Protein AF-A0A8E2JPH4-F1 (afdb_monomer_lite)

Sequence (229 aa):
PGDITFLSETASCERIIKLLGYQPQWPNQFRDGVILEYCGEGDLFKYFERRWTNHIMVTEDTMWRVFTQLMEALAYLHQGHGSGRNKDEWKPIVHRDIKPENIMLVSSDNTPGSVLNLKLADFGVSAFYDPNNCSFVNKGTPTYQPPEQVNGKATPAGDVWAVGAIIHFMGHGVRPHVNTVDFAREWRKANPGVTPLGSDRKSYWEQRATRLAIPLNQDKKEWQPTYSD

InterPro domains:
  IPR000719 Protein kinase domain [PF00069] (12-178)
  IPR000719 Protein kinase domain [PS50011] (1-229)
  IPR000719 Protein kinase domain [SM00220] (4-213)
  IPR008271 Serine/threonine-protein kinase, active site [PS00108] (93-105)
  IPR011009 Protein kinase-like domain superfamily [SSF56112] (7-185)
  IPR045269 Serine/threonine-protein kinase Atg1-like [PTHR24348] (4-177)

Secondary structure (DSSP, 8-state):
-HHHHHHHHTTT-TTBPPEEEEETT-SSTT--EEEE---TT-BHHHHHHHHHHTTPPPPHHHHHHHHHHHHHHHHHHHH-TTSSS-TTT---EE-----GGGEEEEE-TTSTT---EEEE---TT-EE--TT--B----S-GGG--HHHHTTB--HHHHHHHHHHHHHHHHHSS-----HHHHHHHHHHH-TT---S-SS---TTTT--------TTS-TTS--PPP--

Foldseek 3Di:
DVQVVVLVLCQQQQQAWHFPDKAAQPPHPVDIDTDIDDQPVAWQVVVLVVCVVVVHADDVVNLVVLLVSLVSVLCCQAQVVPVPDDSVPDQHKFQQADDRNQKGWNDPPVPPPDDTGIHGHDSPPMDGDDPVDQAADQDYDPLLFDPVSVVRGTDSVRSVSSSVQRSVCNVPVDGPPDPVVVVVVVVCVVVVPDDDPDDDDDDDQPPHDPDDDDDPPDDPPPDDDDDDD

Organism: NCBI:txid574774

pLDDT: mean 78.62, std 19.57, range [32.34, 98.38]

Structure (mmCIF, N/CA/C/O backbone):
data_AF-A0A8E2JPH4-F1
#
_entry.id   AF-A0A8E2JPH4-F1
#
loop_
_atom_site.group_PDB
_atom_site.id
_atom_site.type_symbol
_atom_site.label_atom_id
_atom_site.label_alt_id
_atom_site.label_comp_id
_atom_site.label_asym_id
_atom_site.label_entity_id
_atom_site.label_seq_id
_atom_site.pdbx_PDB_ins_code
_atom_site.Cartn_x
_atom_site.Cartn_y
_atom_site.Cartn_z
_atom_site.occupancy
_atom_site.B_iso_or_equiv
_atom_site.auth_seq_id
_atom_site.auth_comp_id
_atom_site.auth_asym_id
_atom_site.auth_atom_id
_atom_site.pdbx_PDB_model_num
ATOM 1 N N . PRO A 1 1 ? -9.382 13.017 10.897 1.00 72.25 1 PRO A N 1
ATOM 2 C CA . PRO A 1 1 ? -9.537 12.371 9.570 1.00 72.25 1 PRO A CA 1
ATOM 3 C C . PRO A 1 1 ? -9.223 10.868 9.682 1.00 72.25 1 PRO A C 1
ATOM 5 O O . PRO A 1 1 ? -8.466 10.507 10.579 1.00 72.25 1 PRO A O 1
ATOM 8 N N . GLY A 1 2 ? -9.864 9.994 8.894 1.00 75.00 2 GLY A N 1
ATOM 9 C CA . GLY A 1 2 ? -9.744 8.533 9.076 1.00 75.00 2 GLY A CA 1
ATOM 10 C C . GLY A 1 2 ? -8.337 7.986 8.799 1.00 75.00 2 GLY A C 1
ATOM 11 O O . GLY A 1 2 ? -7.848 7.133 9.531 1.00 75.00 2 GLY A O 1
ATOM 12 N N . ASP A 1 3 ? -7.658 8.552 7.808 1.00 79.12 3 ASP A N 1
ATOM 13 C CA . ASP A 1 3 ? -6.249 8.324 7.474 1.00 79.12 3 ASP A CA 1
ATOM 14 C C . ASP A 1 3 ? -5.293 8.580 8.651 1.00 79.12 3 ASP A C 1
ATOM 16 O O . ASP A 1 3 ? -4.404 7.769 8.893 1.00 79.12 3 ASP A O 1
ATOM 20 N N . ILE A 1 4 ? -5.506 9.640 9.440 1.00 87.75 4 ILE A N 1
ATOM 21 C CA . ILE A 1 4 ? -4.687 9.948 10.629 1.00 87.75 4 ILE A CA 1
ATOM 22 C C . ILE A 1 4 ? -4.771 8.841 11.678 1.00 87.75 4 ILE A C 1
ATOM 24 O O . ILE A 1 4 ? -3.758 8.495 12.287 1.00 87.75 4 ILE A O 1
ATOM 28 N N . THR A 1 5 ? -5.961 8.273 11.887 1.00 91.31 5 THR A N 1
ATOM 29 C CA . THR A 1 5 ? -6.151 7.147 12.808 1.00 91.31 5 THR A CA 1
ATOM 30 C C . THR A 1 5 ? -5.340 5.944 12.347 1.00 91.31 5 THR A C 1
ATOM 32 O O . THR A 1 5 ? -4.578 5.396 13.137 1.00 91.31 5 THR A O 1
ATOM 35 N N . PHE A 1 6 ? -5.436 5.569 11.069 1.00 93.69 6 PHE A N 1
ATOM 36 C CA . PHE A 1 6 ? -4.681 4.429 10.548 1.00 93.69 6 PHE A CA 1
ATOM 37 C C . PHE A 1 6 ? -3.172 4.660 10.606 1.00 93.69 6 PHE A C 1
ATOM 39 O O . PHE A 1 6 ? -2.461 3.807 11.123 1.00 93.69 6 PHE A O 1
ATOM 46 N N . LEU A 1 7 ? -2.694 5.828 10.171 1.00 90.19 7 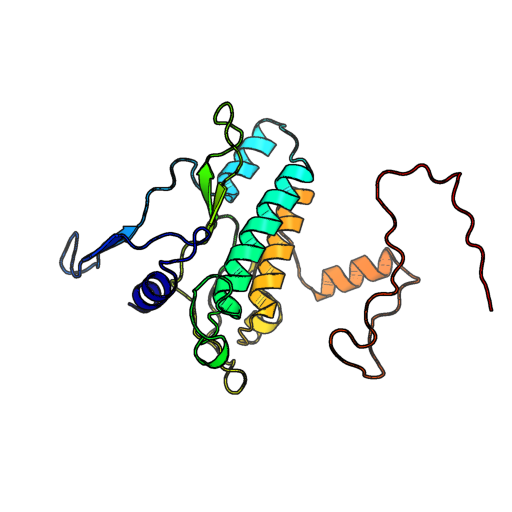LEU A N 1
ATOM 47 C CA . LEU A 1 7 ? -1.267 6.158 10.195 1.00 90.19 7 LEU A CA 1
ATOM 48 C C . LEU A 1 7 ? -0.682 6.164 11.615 1.00 90.19 7 LEU A C 1
ATOM 50 O O . LEU A 1 7 ? 0.482 5.815 11.810 1.00 90.19 7 LEU A O 1
ATOM 54 N N . SER A 1 8 ? -1.493 6.542 12.607 1.00 91.44 8 SER A N 1
ATOM 55 C CA . SER A 1 8 ? -1.115 6.510 14.022 1.00 91.44 8 SER A CA 1
ATOM 56 C C . SER A 1 8 ? -1.046 5.074 14.557 1.00 91.44 8 SER A C 1
ATOM 58 O O . SER A 1 8 ? -0.096 4.728 15.255 1.00 91.44 8 SER A O 1
ATOM 60 N N . GLU A 1 9 ? -2.005 4.211 14.194 1.00 91.25 9 GLU A N 1
ATOM 61 C CA . GLU A 1 9 ? -1.997 2.783 14.559 1.00 91.25 9 GLU A CA 1
ATOM 62 C C . GLU A 1 9 ? -0.830 2.013 13.932 1.00 91.25 9 GLU A C 1
ATOM 64 O O . GLU A 1 9 ? -0.357 1.030 14.500 1.00 91.25 9 GLU A O 1
ATOM 69 N N . THR A 1 10 ? -0.337 2.468 12.779 1.00 93.25 10 THR A N 1
ATOM 70 C CA . THR A 1 10 ? 0.719 1.793 12.017 1.00 93.25 10 THR A CA 1
ATOM 71 C C . THR A 1 10 ? 2.118 2.366 12.228 1.00 93.25 10 THR A C 1
ATOM 73 O O . THR A 1 10 ? 3.053 1.965 11.535 1.00 93.25 10 THR A O 1
ATOM 76 N N . ALA A 1 11 ? 2.297 3.289 13.178 1.00 89.44 11 ALA A N 1
ATOM 77 C CA . ALA A 1 11 ? 3.534 4.056 13.345 1.00 89.44 11 ALA A CA 1
ATOM 78 C C . ALA A 1 11 ? 4.789 3.206 13.642 1.00 89.44 11 ALA A C 1
ATOM 80 O O . ALA A 1 11 ? 5.909 3.656 13.388 1.00 89.44 11 ALA A O 1
ATOM 81 N N . SER A 1 12 ? 4.627 1.984 14.171 1.00 92.25 12 SER A N 1
ATOM 82 C CA . SER A 1 12 ? 5.750 1.076 14.455 1.00 92.25 12 SER A CA 1
ATOM 83 C C . SER A 1 12 ? 6.198 0.234 13.256 1.00 92.25 12 SER A C 1
ATOM 85 O O . SER A 1 12 ? 7.244 -0.408 13.330 1.00 92.25 12 SER A O 1
ATOM 87 N N . CYS A 1 13 ? 5.455 0.233 12.146 1.00 95.12 13 CYS A N 1
ATOM 88 C CA . CYS A 1 13 ? 5.825 -0.528 10.957 1.00 95.12 13 CYS A CA 1
ATOM 89 C C . CYS A 1 13 ? 6.881 0.217 10.130 1.00 95.12 13 CYS A C 1
ATOM 91 O O . CYS A 1 13 ? 6.658 1.339 9.679 1.00 95.12 13 CYS A O 1
ATOM 93 N N . GLU A 1 14 ? 8.021 -0.421 9.851 1.00 95.12 14 GLU A N 1
ATOM 94 C CA . GLU A 1 14 ? 9.054 0.174 8.993 1.00 95.12 14 GLU A CA 1
ATOM 95 C C . GLU A 1 14 ? 8.579 0.347 7.541 1.00 95.12 14 GLU A C 1
ATOM 97 O O . GLU A 1 14 ? 8.986 1.294 6.870 1.00 95.12 14 GLU A O 1
ATOM 102 N N . ARG A 1 15 ? 7.681 -0.528 7.073 1.00 97.25 15 ARG A N 1
ATOM 103 C CA . ARG A 1 15 ? 7.169 -0.557 5.693 1.00 97.25 15 ARG A CA 1
ATOM 104 C C . ARG A 1 15 ? 5.953 0.328 5.455 1.00 97.25 15 ARG A C 1
ATOM 106 O O . ARG A 1 15 ? 5.369 0.270 4.377 1.00 97.25 15 ARG A O 1
ATOM 113 N N . ILE A 1 16 ? 5.568 1.148 6.427 1.00 97.25 16 ILE A N 1
ATOM 114 C CA . ILE A 1 16 ? 4.476 2.114 6.296 1.00 97.25 16 ILE A CA 1
ATOM 115 C C . ILE A 1 16 ? 5.039 3.518 6.514 1.00 97.25 16 ILE A C 1
ATOM 117 O O . ILE A 1 16 ? 5.965 3.710 7.306 1.00 97.25 16 ILE A O 1
ATOM 121 N N . ILE A 1 17 ? 4.508 4.491 5.774 1.00 94.62 17 ILE A N 1
ATOM 122 C CA . ILE A 1 17 ? 4.884 5.892 5.932 1.00 94.62 17 ILE A CA 1
ATOM 123 C C . ILE A 1 17 ? 4.497 6.397 7.328 1.00 94.62 17 ILE A C 1
ATOM 125 O O . ILE A 1 17 ? 3.366 6.241 7.787 1.00 94.62 17 ILE A O 1
ATOM 129 N N . LYS A 1 18 ? 5.449 7.011 8.021 1.00 93.69 18 LYS A N 1
ATOM 130 C CA . LYS A 1 18 ? 5.263 7.541 9.368 1.00 93.69 18 LYS A CA 1
ATOM 131 C C . LYS A 1 18 ? 4.557 8.886 9.326 1.00 93.69 18 LYS A C 1
ATOM 133 O O . LYS A 1 18 ? 4.982 9.805 8.625 1.00 93.69 18 LYS A O 1
ATOM 138 N N . LEU A 1 19 ? 3.529 9.016 10.155 1.00 92.50 19 LEU A N 1
ATOM 139 C CA . LEU A 1 19 ? 2.951 10.301 10.518 1.00 92.50 19 LEU A CA 1
ATOM 140 C C . LEU A 1 19 ? 3.873 11.004 11.518 1.00 92.50 19 LEU A C 1
ATOM 142 O O . LEU A 1 19 ? 4.130 10.489 12.603 1.00 92.50 19 LEU A O 1
ATOM 146 N N . LEU A 1 20 ? 4.360 12.184 11.148 1.00 90.75 20 LEU A N 1
ATOM 147 C CA . LEU A 1 20 ? 5.166 13.047 12.013 1.00 90.75 20 LEU A CA 1
ATOM 148 C C . LEU A 1 20 ? 4.307 14.069 12.758 1.00 90.75 20 LEU A C 1
ATOM 150 O O . LEU A 1 20 ? 4.671 14.509 13.845 1.00 90.75 20 LEU A O 1
ATOM 154 N N . GLY A 1 21 ? 3.174 14.461 12.179 1.00 87.81 21 GLY A N 1
ATOM 155 C CA . GLY A 1 21 ? 2.276 15.417 12.805 1.00 87.81 21 GLY A CA 1
ATOM 156 C C . GLY A 1 21 ? 0.997 15.644 12.016 1.00 87.81 21 GLY A C 1
ATOM 157 O O . GLY A 1 21 ? 0.910 15.367 10.822 1.00 87.81 21 GLY A O 1
ATOM 158 N N . TYR A 1 22 ? 0.002 16.177 12.709 1.00 89.62 22 TYR A N 1
ATOM 159 C CA . TYR A 1 22 ? -1.276 16.578 12.146 1.00 89.62 22 TYR A CA 1
ATOM 160 C C . TYR A 1 22 ? -1.633 17.953 12.699 1.00 89.62 22 TYR A C 1
ATOM 162 O O . TYR A 1 22 ? -1.621 18.150 13.913 1.00 89.62 22 TYR A O 1
ATOM 170 N N . GLN A 1 23 ? -1.945 18.889 11.809 1.00 89.44 23 GLN A N 1
ATOM 171 C CA . GLN A 1 23 ? -2.297 20.255 12.159 1.00 89.44 23 GLN A CA 1
ATOM 172 C C . GLN A 1 23 ? -3.625 20.625 11.492 1.00 89.44 23 GLN A C 1
ATOM 174 O O . GLN A 1 23 ? -3.650 20.853 10.282 1.00 89.44 23 GLN A O 1
ATOM 179 N N . PRO A 1 24 ? -4.730 20.728 12.248 1.00 88.62 24 PRO A N 1
ATOM 180 C CA . PRO A 1 24 ? -5.984 21.234 11.710 1.00 88.62 24 PRO A CA 1
ATOM 181 C C . PRO A 1 24 ? -5.818 22.644 11.140 1.00 88.62 24 PRO A C 1
ATOM 183 O O . PRO A 1 24 ? -5.058 23.444 11.692 1.00 88.62 24 PRO A O 1
ATOM 186 N N . GLN A 1 25 ? -6.573 22.970 10.090 1.00 89.88 25 GLN A N 1
ATOM 187 C CA . GLN A 1 25 ? -6.651 24.339 9.554 1.00 89.88 25 GLN A CA 1
ATOM 188 C C . GLN A 1 25 ? -5.289 24.930 9.118 1.00 89.88 25 GLN A C 1
ATOM 190 O O . GLN A 1 25 ? -5.045 26.135 9.237 1.00 89.88 25 GLN A O 1
ATOM 195 N N . TRP A 1 26 ? -4.392 24.092 8.590 1.00 88.50 26 TRP A N 1
ATOM 196 C CA . TRP A 1 26 ? -3.095 24.483 8.039 1.00 88.50 26 TRP A CA 1
ATOM 197 C C . TRP A 1 26 ? -2.902 23.939 6.610 1.00 88.50 26 TRP A C 1
ATOM 199 O O . TRP A 1 26 ? -3.206 22.777 6.349 1.00 88.50 26 TRP A O 1
ATOM 209 N N . PRO A 1 27 ? -2.387 24.740 5.655 1.00 79.88 27 PRO A N 1
ATOM 210 C CA . PRO A 1 27 ? -1.868 26.102 5.81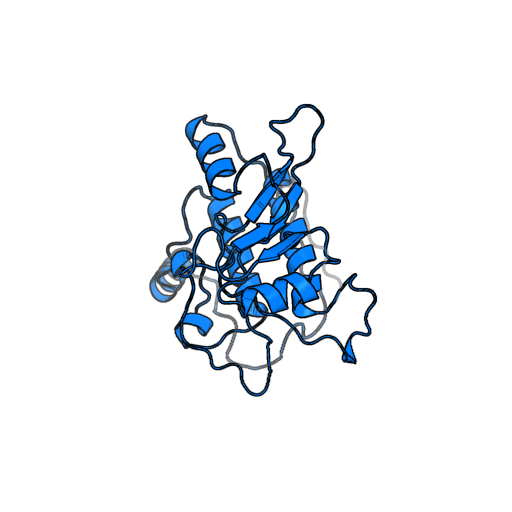9 1.00 79.88 27 PRO A CA 1
ATOM 211 C C . PRO A 1 27 ? -2.954 27.193 5.866 1.00 79.88 27 PRO A C 1
ATOM 213 O O . PRO A 1 27 ? -2.623 28.375 5.884 1.00 79.88 27 PRO A O 1
ATOM 216 N N . ASN A 1 28 ? -4.244 26.835 5.852 1.00 87.62 28 ASN A N 1
ATOM 217 C CA . ASN A 1 28 ? -5.357 27.779 5.977 1.00 87.62 28 ASN A CA 1
ATOM 218 C C . ASN A 1 28 ? -6.602 27.123 6.597 1.00 87.62 28 ASN A C 1
ATOM 220 O O . ASN A 1 28 ? -6.707 25.902 6.643 1.00 87.62 28 ASN A O 1
ATOM 224 N N . GLN A 1 29 ? -7.586 27.944 6.973 1.00 88.94 29 GLN A N 1
ATOM 225 C CA . GLN A 1 29 ? -8.820 27.537 7.665 1.00 88.94 29 GLN A CA 1
ATOM 226 C C . GLN A 1 29 ? -9.691 26.478 6.960 1.00 88.94 29 GLN A C 1
ATOM 228 O O . GLN A 1 29 ? -10.617 25.957 7.573 1.00 88.94 29 GLN A O 1
ATOM 233 N N . PHE A 1 30 ? -9.431 26.166 5.687 1.00 86.75 30 PHE A N 1
ATOM 234 C CA . PHE A 1 30 ? -10.223 25.216 4.899 1.00 86.75 30 PHE A CA 1
ATOM 235 C C . PHE A 1 30 ? -9.533 23.866 4.683 1.00 86.75 30 PHE A C 1
ATOM 237 O O . PHE A 1 30 ? -10.107 22.993 4.032 1.00 86.75 30 PHE A O 1
ATOM 244 N N . ARG A 1 31 ? -8.290 23.698 5.146 1.00 79.50 31 ARG A N 1
ATOM 245 C CA . ARG A 1 31 ? -7.501 22.482 4.917 1.00 79.50 31 ARG A CA 1
ATOM 246 C C . ARG A 1 31 ? -6.801 22.054 6.188 1.00 79.50 31 ARG A C 1
ATOM 248 O O . ARG A 1 31 ? -6.294 22.897 6.911 1.00 79.50 31 ARG A O 1
ATOM 255 N N . ASP A 1 32 ? -6.712 20.753 6.399 1.00 85.50 32 ASP A N 1
ATOM 256 C CA . ASP A 1 32 ? -5.867 20.195 7.445 1.00 85.50 32 ASP A CA 1
ATOM 257 C C . ASP A 1 32 ? -4.500 19.815 6.864 1.00 85.50 32 ASP A C 1
ATOM 259 O O . ASP A 1 32 ? -4.392 19.347 5.727 1.00 85.50 32 ASP A O 1
ATOM 263 N N . GLY A 1 33 ? -3.452 20.025 7.653 1.00 84.31 33 GLY A N 1
ATOM 264 C CA . GLY A 1 33 ? -2.080 19.671 7.337 1.00 84.31 33 GLY A CA 1
ATOM 265 C C . GLY A 1 33 ? -1.737 18.298 7.896 1.00 84.31 33 GLY A C 1
ATOM 266 O O . GLY A 1 33 ? -1.851 18.066 9.099 1.00 84.31 33 GLY A O 1
ATOM 267 N N . VAL A 1 34 ? -1.269 17.402 7.033 1.00 86.12 34 VAL A N 1
ATOM 268 C CA . VAL A 1 34 ? -0.716 16.100 7.423 1.00 86.12 34 VAL A CA 1
ATOM 269 C C . VAL A 1 34 ? 0.774 16.112 7.116 1.00 86.12 34 VAL A C 1
ATOM 271 O O . VAL A 1 34 ? 1.176 16.369 5.983 1.00 86.12 34 VAL A O 1
ATOM 274 N N . ILE A 1 35 ? 1.597 15.872 8.133 1.00 89.06 35 ILE A N 1
ATOM 275 C CA . ILE A 1 35 ? 3.055 15.918 8.047 1.00 89.06 35 ILE A CA 1
ATOM 276 C C . ILE A 1 35 ? 3.547 14.476 8.109 1.00 89.06 35 ILE A C 1
ATOM 278 O O . ILE A 1 35 ? 3.363 13.797 9.118 1.00 89.06 35 ILE A O 1
ATOM 282 N N . LEU A 1 36 ? 4.155 14.006 7.025 1.00 89.81 36 LEU A N 1
ATOM 283 C CA . LEU A 1 36 ? 4.625 12.631 6.864 1.00 89.81 36 LEU A CA 1
ATOM 284 C C . LEU A 1 36 ? 6.151 12.598 6.773 1.00 89.81 36 LEU A C 1
ATOM 286 O O . LEU A 1 36 ? 6.779 13.607 6.443 1.00 89.81 36 LEU A O 1
ATOM 290 N N . GLU A 1 37 ? 6.756 11.444 7.051 1.00 91.12 37 GLU A N 1
ATOM 291 C CA . GLU A 1 37 ? 8.183 11.258 6.791 1.00 91.12 37 GLU A CA 1
ATOM 292 C C . GLU A 1 37 ? 8.504 11.434 5.302 1.00 91.12 37 GLU A C 1
ATOM 294 O O . GLU A 1 37 ? 7.727 11.071 4.416 1.00 91.12 37 GLU A O 1
ATOM 299 N N . TYR A 1 38 ? 9.671 12.008 5.026 1.00 87.69 38 TYR A N 1
ATOM 300 C CA . TYR A 1 38 ? 10.100 12.282 3.665 1.00 87.69 38 TYR A CA 1
ATOM 301 C C . TYR A 1 38 ? 10.726 11.040 3.019 1.00 87.69 38 TYR A C 1
ATOM 303 O O . TYR A 1 38 ? 11.662 10.456 3.561 1.00 87.69 38 TYR A O 1
ATOM 311 N N . CYS A 1 39 ? 10.234 10.675 1.835 1.00 89.06 39 CYS A N 1
ATOM 312 C CA . CYS A 1 39 ? 10.770 9.605 0.992 1.00 89.06 39 CYS A CA 1
ATOM 313 C C . CYS A 1 39 ? 11.349 10.227 -0.288 1.00 89.06 39 CYS A C 1
ATOM 315 O O . CYS A 1 39 ? 10.599 10.661 -1.164 1.00 89.06 39 CYS A O 1
ATOM 317 N N . GLY A 1 40 ? 12.678 10.338 -0.366 1.00 84.56 40 GLY A N 1
ATOM 318 C CA . GLY A 1 40 ? 13.351 11.194 -1.350 1.00 84.56 40 GLY A CA 1
ATOM 319 C C . GLY A 1 40 ? 13.416 10.662 -2.780 1.00 84.56 40 GLY A C 1
ATOM 320 O O . GLY A 1 40 ? 13.630 11.444 -3.702 1.00 84.56 40 GLY A O 1
ATOM 321 N N . GLU A 1 41 ? 13.192 9.366 -2.990 1.00 87.50 41 GLU A N 1
ATOM 322 C CA . GLU A 1 41 ? 13.374 8.718 -4.300 1.00 87.50 41 GLU A CA 1
ATOM 323 C C . GLU A 1 41 ? 12.088 8.708 -5.157 1.00 87.50 41 GLU A C 1
ATOM 325 O O . GLU A 1 41 ? 12.049 8.176 -6.277 1.00 87.50 41 GLU A O 1
ATOM 330 N N . GLY A 1 42 ? 11.034 9.355 -4.652 1.00 90.62 42 GLY A N 1
ATOM 331 C CA . GLY A 1 42 ? 9.719 9.431 -5.277 1.00 90.62 42 GLY A CA 1
ATOM 332 C C . GLY A 1 42 ? 8.877 8.188 -5.005 1.00 90.62 42 GLY A C 1
ATOM 333 O O . GLY A 1 42 ? 8.946 7.602 -3.927 1.00 90.62 42 GLY A O 1
ATOM 334 N N . ASP A 1 43 ? 8.059 7.813 -5.982 1.00 93.75 43 ASP A N 1
ATOM 335 C CA . ASP A 1 43 ? 7.143 6.675 -5.911 1.00 93.75 43 ASP A CA 1
ATOM 336 C C . ASP A 1 43 ? 7.569 5.537 -6.857 1.00 93.75 43 ASP A C 1
ATOM 338 O O . ASP A 1 43 ? 8.364 5.715 -7.792 1.00 93.75 43 ASP A O 1
ATOM 342 N N . LEU A 1 44 ? 7.038 4.343 -6.597 1.00 93.75 44 LEU A N 1
ATOM 343 C CA . LEU A 1 44 ? 7.353 3.129 -7.339 1.00 93.75 44 LEU A CA 1
ATOM 344 C C . LEU A 1 44 ? 6.902 3.216 -8.808 1.00 93.75 44 LEU A C 1
ATOM 346 O O . LEU A 1 44 ? 7.552 2.638 -9.680 1.00 93.75 44 LEU A O 1
ATOM 350 N N . PHE A 1 45 ? 5.833 3.966 -9.105 1.00 91.44 45 PHE A N 1
ATOM 351 C CA . PHE A 1 45 ? 5.389 4.196 -10.482 1.00 91.44 45 PHE A CA 1
ATOM 352 C C . PHE A 1 45 ? 6.480 4.902 -11.295 1.00 91.44 45 PHE A C 1
ATOM 354 O O . PHE A 1 45 ? 6.949 4.371 -12.305 1.00 91.44 45 PHE A O 1
ATOM 361 N N . LYS A 1 46 ? 6.951 6.058 -10.813 1.00 89.19 46 LYS A N 1
ATOM 362 C CA . LYS A 1 46 ? 8.014 6.835 -11.464 1.00 89.19 46 LYS A CA 1
ATOM 363 C C . LYS A 1 46 ? 9.329 6.072 -11.530 1.00 89.19 46 LYS A C 1
ATOM 365 O O . LYS A 1 46 ? 10.090 6.239 -12.479 1.00 89.19 46 LYS A O 1
ATOM 370 N N . TYR A 1 47 ? 9.626 5.242 -10.534 1.00 90.94 47 TYR A N 1
ATOM 371 C CA . TYR A 1 47 ? 10.812 4.389 -10.551 1.00 90.94 47 TYR A CA 1
ATOM 372 C C . TYR A 1 47 ? 10.836 3.451 -11.763 1.00 90.94 47 TYR A C 1
ATOM 374 O O . TYR A 1 47 ? 11.844 3.408 -12.476 1.00 90.94 47 TYR A O 1
ATOM 382 N N . PHE A 1 48 ? 9.734 2.747 -12.031 1.00 88.38 48 PHE A N 1
ATOM 383 C CA . PHE A 1 48 ? 9.651 1.846 -13.181 1.00 88.38 48 PHE A CA 1
ATOM 384 C C . PHE A 1 48 ? 9.524 2.590 -14.506 1.00 88.38 48 PHE A C 1
ATOM 386 O O . PHE A 1 48 ? 10.218 2.242 -15.459 1.00 88.38 48 PHE A O 1
ATOM 393 N N . GLU A 1 49 ? 8.734 3.663 -14.548 1.00 86.88 49 GLU A N 1
ATOM 394 C CA . GLU A 1 49 ? 8.613 4.523 -15.729 1.00 86.88 49 GLU A CA 1
ATOM 395 C C . GLU A 1 49 ? 9.983 5.043 -16.190 1.00 86.88 49 GLU A C 1
ATOM 397 O O . GLU A 1 49 ? 10.328 4.940 -17.371 1.00 86.88 49 GLU A O 1
ATOM 402 N N . ARG A 1 50 ? 10.817 5.520 -15.253 1.00 87.25 50 ARG A N 1
ATOM 403 C CA . ARG A 1 50 ? 12.194 5.940 -15.546 1.00 87.25 50 ARG A CA 1
ATOM 404 C C . ARG A 1 50 ? 13.041 4.791 -16.080 1.00 87.25 50 ARG A C 1
ATOM 406 O O . ARG A 1 50 ? 13.779 4.998 -17.039 1.00 87.25 50 ARG A O 1
ATOM 413 N N . ARG A 1 51 ? 12.965 3.594 -15.491 1.00 88.12 51 ARG A N 1
ATOM 414 C CA . ARG A 1 51 ? 13.742 2.439 -15.970 1.00 88.12 51 ARG A CA 1
ATOM 415 C C . ARG A 1 51 ? 13.367 2.055 -17.394 1.00 88.12 51 ARG A C 1
ATOM 417 O O . ARG A 1 51 ? 14.253 1.965 -18.237 1.00 88.12 51 ARG A O 1
ATOM 424 N N . TRP A 1 52 ? 12.078 1.908 -17.683 1.00 86.06 52 TRP A N 1
ATOM 425 C CA . TRP A 1 52 ? 11.620 1.527 -19.018 1.00 86.06 52 TRP A CA 1
ATOM 426 C C . TRP A 1 52 ? 11.934 2.588 -20.070 1.00 86.06 52 TRP A C 1
ATOM 428 O O . TRP A 1 52 ? 12.408 2.237 -21.148 1.00 86.06 52 TRP A O 1
ATOM 438 N N . THR A 1 53 ? 11.762 3.872 -19.739 1.00 88.50 53 THR A N 1
ATOM 439 C CA . THR A 1 53 ? 12.116 4.987 -20.636 1.00 88.50 53 THR A CA 1
ATOM 440 C C . THR A 1 53 ? 13.605 4.985 -20.986 1.00 88.50 53 THR A C 1
ATOM 442 O O . THR A 1 53 ? 13.977 5.310 -22.107 1.00 88.50 53 THR A O 1
ATOM 445 N N . ASN A 1 54 ? 14.463 4.577 -20.048 1.00 86.69 54 ASN A N 1
ATOM 446 C CA . ASN A 1 54 ? 15.907 4.466 -20.256 1.00 86.69 54 ASN A CA 1
ATOM 447 C C . ASN A 1 54 ? 16.352 3.069 -20.728 1.00 86.69 54 ASN A C 1
ATOM 449 O O . ASN A 1 54 ? 17.546 2.779 -20.719 1.00 86.69 54 ASN A O 1
ATOM 453 N N . HIS A 1 55 ? 15.418 2.193 -21.116 1.00 85.88 55 HIS A N 1
ATOM 454 C CA . HIS A 1 55 ? 15.691 0.813 -21.534 1.00 85.88 55 HIS A CA 1
ATOM 455 C C . HIS A 1 55 ? 16.480 -0.021 -20.502 1.00 85.88 55 HIS A C 1
ATOM 457 O O . HIS A 1 55 ? 17.201 -0.955 -20.852 1.00 85.88 55 HIS A O 1
ATOM 463 N N . ILE A 1 56 ? 16.324 0.295 -19.215 1.00 84.44 56 ILE A N 1
ATOM 464 C CA . ILE A 1 56 ? 16.904 -0.457 -18.102 1.00 84.44 56 ILE A CA 1
ATOM 465 C C . ILE A 1 56 ? 15.961 -1.610 -17.762 1.00 84.44 56 ILE A C 1
ATOM 467 O O . ILE A 1 56 ? 14.788 -1.399 -17.445 1.00 84.44 56 ILE A O 1
ATOM 471 N N . MET A 1 57 ? 16.480 -2.838 -17.805 1.00 80.00 57 MET A N 1
ATOM 472 C CA . MET A 1 57 ? 15.706 -4.023 -17.440 1.00 80.00 57 MET A CA 1
ATOM 473 C C . MET A 1 57 ? 15.390 -4.048 -15.943 1.00 80.00 57 MET A C 1
ATOM 475 O O . MET A 1 57 ? 16.253 -3.802 -15.100 1.00 80.00 57 MET A O 1
ATOM 479 N N . VAL A 1 58 ? 14.143 -4.391 -15.619 1.00 84.31 58 VAL A N 1
ATOM 480 C CA . VAL A 1 58 ? 13.721 -4.719 -14.255 1.00 84.31 58 VAL A CA 1
ATOM 481 C C . VAL A 1 58 ? 14.009 -6.197 -14.027 1.00 84.31 58 VAL A C 1
ATOM 483 O O . VAL A 1 58 ? 13.475 -7.044 -14.738 1.00 84.31 58 VAL A O 1
ATOM 486 N N . THR A 1 59 ? 14.864 -6.511 -13.059 1.00 87.69 59 THR A N 1
ATOM 487 C CA . THR A 1 59 ? 15.227 -7.898 -12.749 1.00 87.69 59 THR A CA 1
ATOM 488 C C . THR A 1 59 ? 14.197 -8.537 -11.825 1.00 87.69 59 THR A C 1
ATOM 490 O O . THR A 1 59 ? 13.528 -7.849 -11.050 1.00 87.69 59 THR A O 1
ATOM 493 N N . GLU A 1 60 ? 14.107 -9.869 -11.844 1.00 87.94 60 GLU A N 1
ATOM 494 C CA . GLU A 1 60 ? 13.293 -10.602 -10.868 1.00 87.94 60 GLU A CA 1
ATOM 495 C C . GLU A 1 60 ? 13.720 -10.306 -9.425 1.00 87.94 60 GLU A C 1
ATOM 497 O O . GLU A 1 60 ? 12.866 -10.206 -8.553 1.00 87.94 60 GLU A O 1
ATOM 502 N N . ASP A 1 61 ? 15.015 -10.089 -9.164 1.00 88.25 61 ASP A N 1
ATOM 503 C CA . ASP A 1 61 ? 15.507 -9.691 -7.837 1.00 88.25 61 ASP A CA 1
ATOM 504 C C . ASP A 1 61 ? 14.845 -8.389 -7.359 1.00 88.25 61 ASP A C 1
ATOM 506 O O . ASP A 1 61 ? 14.309 -8.334 -6.251 1.00 88.25 61 ASP A O 1
ATOM 510 N N . THR A 1 62 ? 14.780 -7.361 -8.215 1.00 90.44 62 THR A N 1
ATOM 511 C CA . THR A 1 62 ? 14.040 -6.128 -7.912 1.00 90.44 62 THR A CA 1
ATOM 512 C C . THR A 1 62 ? 12.566 -6.427 -7.638 1.00 90.44 62 THR A C 1
ATOM 514 O O . THR A 1 62 ? 11.995 -5.880 -6.692 1.00 90.44 62 THR A O 1
ATOM 517 N N . MET A 1 63 ? 11.947 -7.319 -8.420 1.00 91.25 63 MET A N 1
ATOM 518 C CA . MET A 1 63 ? 10.542 -7.683 -8.226 1.00 91.25 63 MET A CA 1
ATOM 519 C C . MET A 1 63 ? 10.287 -8.370 -6.890 1.00 91.25 63 MET A C 1
ATOM 521 O O . MET A 1 63 ? 9.360 -7.991 -6.172 1.00 91.25 63 MET A O 1
ATOM 525 N N . TRP A 1 64 ? 11.140 -9.318 -6.514 1.00 93.25 64 TRP A N 1
ATOM 526 C CA . TRP A 1 64 ? 11.030 -10.035 -5.252 1.00 93.25 64 TRP A CA 1
ATOM 527 C C . TRP A 1 64 ? 11.323 -9.146 -4.044 1.00 93.25 64 TRP A C 1
ATOM 529 O O . TRP A 1 64 ? 10.671 -9.304 -3.011 1.00 93.25 64 TRP A O 1
ATOM 539 N N . ARG A 1 65 ? 12.215 -8.154 -4.167 1.00 94.25 65 ARG A N 1
ATOM 540 C CA . ARG A 1 65 ? 12.421 -7.137 -3.120 1.00 94.25 65 ARG A CA 1
ATOM 541 C C . ARG A 1 65 ? 11.187 -6.273 -2.901 1.00 94.25 65 ARG A C 1
ATOM 543 O O . ARG A 1 65 ? 10.845 -6.007 -1.751 1.00 94.25 65 ARG A O 1
ATOM 550 N N . VAL A 1 66 ? 10.522 -5.843 -3.976 1.00 95.81 66 VAL A N 1
ATOM 551 C CA . VAL A 1 66 ? 9.264 -5.088 -3.873 1.00 95.81 66 VAL A CA 1
ATOM 552 C C . VAL A 1 66 ? 8.179 -5.959 -3.248 1.00 95.81 66 VAL A C 1
ATOM 554 O O . VAL A 1 66 ? 7.557 -5.553 -2.270 1.00 95.81 66 VAL A O 1
ATOM 557 N N . PHE A 1 67 ? 7.997 -7.177 -3.764 1.00 97.19 67 PHE A N 1
ATOM 558 C CA . PHE A 1 67 ? 7.011 -8.129 -3.258 1.00 97.19 67 PHE A CA 1
ATOM 559 C C . PHE A 1 67 ? 7.178 -8.373 -1.757 1.00 97.19 67 PHE A C 1
ATOM 561 O O . PHE A 1 67 ? 6.228 -8.217 -0.996 1.00 97.19 67 PHE A O 1
ATOM 568 N N . THR A 1 68 ? 8.395 -8.706 -1.324 1.00 97.19 68 THR A N 1
ATOM 569 C CA . THR A 1 68 ? 8.690 -9.046 0.074 1.00 97.19 68 THR A CA 1
ATOM 570 C C . THR A 1 68 ? 8.355 -7.889 1.010 1.00 97.19 68 THR A C 1
ATOM 572 O O . THR A 1 68 ? 7.643 -8.083 1.990 1.00 97.19 68 THR A O 1
ATOM 575 N N . GLN A 1 69 ? 8.777 -6.668 0.675 1.00 98.00 69 GLN A N 1
ATOM 576 C CA . GLN A 1 69 ? 8.515 -5.489 1.504 1.00 98.00 69 GLN A CA 1
ATOM 577 C C . GLN A 1 69 ? 7.025 -5.118 1.557 1.00 98.00 69 GLN A C 1
ATOM 579 O O . GLN A 1 69 ? 6.527 -4.705 2.605 1.00 98.00 69 GLN A O 1
ATOM 584 N N . LEU A 1 70 ? 6.284 -5.304 0.459 1.00 98.38 70 LEU A N 1
ATOM 585 C CA . LEU A 1 70 ? 4.828 -5.130 0.469 1.00 98.38 70 LEU A CA 1
ATOM 586 C C . LEU A 1 70 ? 4.138 -6.211 1.308 1.00 98.38 70 LEU A C 1
ATOM 588 O O . LEU A 1 70 ? 3.187 -5.909 2.023 1.00 98.38 70 LEU A O 1
ATOM 592 N N . MET A 1 71 ? 4.627 -7.452 1.281 1.00 98.25 71 MET A N 1
ATOM 593 C CA . MET A 1 71 ? 4.111 -8.528 2.135 1.00 98.25 71 MET A CA 1
ATOM 594 C C . MET A 1 71 ? 4.400 -8.306 3.613 1.00 98.25 71 MET A C 1
ATOM 596 O O . MET A 1 71 ? 3.538 -8.599 4.436 1.00 98.25 71 MET A O 1
ATOM 600 N N . GLU A 1 72 ? 5.541 -7.720 3.960 1.00 98.00 72 GLU A N 1
ATOM 601 C CA . GLU A 1 72 ? 5.822 -7.265 5.323 1.00 98.00 72 GLU A CA 1
ATOM 602 C C . GLU A 1 72 ? 4.814 -6.192 5.775 1.00 98.00 72 GLU A C 1
ATOM 604 O O . GLU A 1 72 ? 4.263 -6.294 6.874 1.00 98.00 72 GLU A O 1
ATOM 609 N N . ALA A 1 73 ? 4.505 -5.212 4.915 1.00 98.31 73 ALA A N 1
ATOM 610 C CA . ALA A 1 73 ? 3.482 -4.204 5.201 1.00 98.31 73 ALA A CA 1
ATOM 611 C C . ALA A 1 73 ? 2.090 -4.835 5.387 1.00 98.31 73 ALA A C 1
ATOM 613 O O . ALA A 1 73 ? 1.400 -4.525 6.357 1.00 98.31 73 ALA A O 1
ATOM 614 N N . LEU A 1 74 ? 1.676 -5.753 4.503 1.00 98.38 74 LEU A N 1
ATOM 615 C CA . LEU A 1 74 ? 0.368 -6.411 4.617 1.00 98.38 74 LEU A CA 1
ATOM 616 C C . LEU A 1 74 ? 0.283 -7.340 5.826 1.00 98.38 74 LEU A C 1
ATOM 618 O O . LEU A 1 74 ? -0.744 -7.361 6.498 1.00 98.38 74 LEU A O 1
ATOM 622 N N . ALA A 1 75 ? 1.351 -8.066 6.155 1.00 97.00 75 ALA A N 1
ATOM 623 C CA . ALA A 1 75 ? 1.397 -8.887 7.361 1.00 97.00 75 ALA A CA 1
ATOM 624 C C . ALA A 1 75 ? 1.197 -8.030 8.620 1.00 97.00 75 ALA A C 1
ATOM 626 O O . ALA A 1 75 ? 0.466 -8.428 9.532 1.00 97.00 75 ALA A O 1
ATOM 627 N N . TYR A 1 76 ? 1.787 -6.832 8.651 1.00 97.38 76 TYR A N 1
ATOM 628 C CA . TYR A 1 76 ? 1.541 -5.866 9.715 1.00 97.38 76 TYR A CA 1
ATOM 629 C C . TYR A 1 76 ? 0.075 -5.403 9.722 1.00 97.38 76 TYR A C 1
ATOM 631 O O . TYR A 1 76 ? -0.602 -5.545 10.735 1.00 97.38 76 TYR A O 1
ATOM 639 N N . LEU A 1 77 ? -0.456 -4.908 8.599 1.00 97.25 77 LEU A N 1
ATOM 640 C CA . LEU A 1 77 ? -1.826 -4.379 8.528 1.00 97.25 77 LEU A CA 1
ATOM 641 C C . LEU A 1 77 ? -2.893 -5.428 8.865 1.00 97.25 77 LEU A C 1
ATOM 643 O O . LEU A 1 77 ? -3.828 -5.166 9.626 1.00 97.25 77 LEU A O 1
ATOM 647 N N . HIS A 1 78 ? -2.762 -6.627 8.306 1.00 96.38 78 HIS A N 1
ATOM 648 C CA . HIS A 1 78 ? -3.787 -7.666 8.378 1.00 96.38 78 HIS A CA 1
ATOM 649 C C . HIS A 1 78 ? -3.706 -8.491 9.660 1.00 96.38 78 HIS A C 1
ATOM 651 O O . HIS A 1 78 ? -4.721 -9.039 10.084 1.00 96.38 78 HIS A O 1
ATOM 657 N N . GLN A 1 79 ? -2.519 -8.620 10.260 1.00 94.19 79 GLN A N 1
ATOM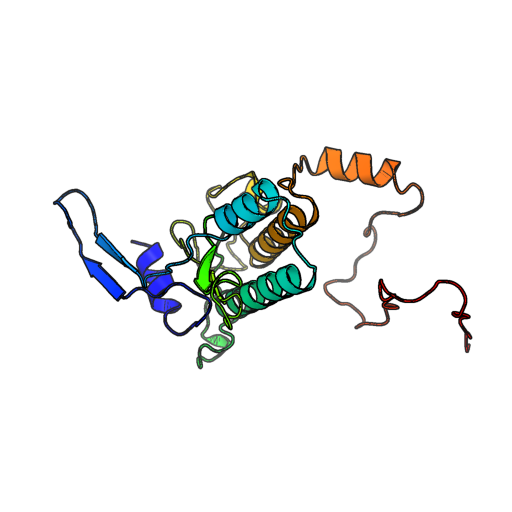 658 C CA . GLN A 1 79 ? -2.285 -9.559 11.367 1.00 94.19 79 GLN A CA 1
ATOM 659 C C . GLN A 1 79 ? -1.552 -8.945 12.565 1.00 94.19 79 GLN A C 1
ATOM 661 O O . GLN A 1 79 ? -1.319 -9.650 13.544 1.00 94.19 79 GLN A O 1
ATOM 666 N N . GLY A 1 80 ? -1.148 -7.675 12.497 1.00 94.31 80 GLY A N 1
ATOM 667 C CA . GLY A 1 80 ? -0.358 -7.027 13.542 1.00 94.31 80 GLY A CA 1
ATOM 668 C C . GLY A 1 80 ? 1.059 -7.583 13.653 1.00 94.31 80 GLY A C 1
ATOM 669 O O . GLY A 1 80 ? 1.695 -7.429 14.698 1.00 94.31 80 GLY A O 1
ATOM 670 N N . HIS A 1 81 ? 1.565 -8.257 12.615 1.00 93.25 81 HIS A N 1
ATOM 671 C CA . HIS A 1 81 ? 2.888 -8.875 12.642 1.00 93.25 81 HIS A CA 1
ATOM 672 C C . HIS A 1 81 ? 3.981 -7.827 12.891 1.00 93.25 81 HIS A C 1
ATOM 674 O O . HIS A 1 81 ? 4.060 -6.829 12.183 1.00 93.25 81 HIS A O 1
ATOM 680 N N . GLY A 1 82 ? 4.833 -8.049 13.895 1.00 90.88 82 GLY A N 1
ATOM 681 C CA . GLY A 1 82 ? 5.892 -7.103 14.268 1.00 90.88 82 GLY A CA 1
ATOM 682 C C . GLY A 1 82 ? 5.413 -5.859 15.030 1.00 90.88 82 GLY A C 1
ATOM 683 O O . GLY A 1 82 ? 6.237 -5.022 15.381 1.00 90.88 82 GLY A O 1
ATOM 684 N N . SER A 1 83 ? 4.115 -5.734 15.339 1.00 91.81 83 SER A N 1
ATOM 685 C CA . SER A 1 83 ? 3.585 -4.607 16.128 1.00 91.81 83 SER A CA 1
ATOM 686 C C . SER A 1 83 ? 3.942 -4.672 17.619 1.00 91.81 83 SER A C 1
ATOM 688 O O . SER A 1 83 ? 3.832 -3.665 18.316 1.00 91.81 83 SER A O 1
ATOM 690 N N . GLY A 1 84 ? 4.330 -5.853 18.118 1.00 89.38 84 GLY A N 1
ATOM 691 C CA . GLY A 1 84 ? 4.517 -6.131 19.547 1.00 89.38 84 GLY A CA 1
ATOM 692 C C . GLY A 1 84 ? 3.210 -6.287 20.335 1.00 89.38 84 GLY A C 1
ATOM 693 O O . GLY A 1 84 ? 3.260 -6.576 21.527 1.00 89.38 84 GLY A O 1
A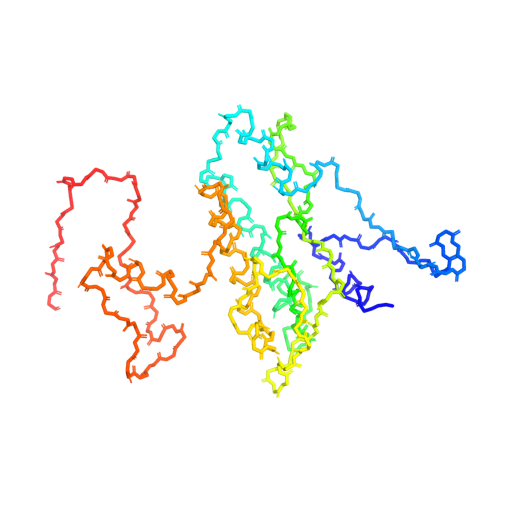TOM 694 N N . ARG A 1 85 ? 2.048 -6.113 19.688 1.00 87.88 85 ARG A N 1
ATOM 695 C CA . ARG A 1 85 ? 0.722 -6.282 20.296 1.00 87.88 85 ARG A CA 1
ATOM 696 C C . ARG A 1 85 ? 0.263 -7.737 20.221 1.00 87.88 85 ARG A C 1
ATOM 698 O O . ARG A 1 85 ? 0.721 -8.501 19.369 1.00 87.88 85 ARG A O 1
ATOM 705 N N . ASN A 1 86 ? -0.667 -8.113 21.097 1.00 86.62 86 ASN A N 1
ATOM 706 C CA . ASN A 1 86 ? -1.291 -9.427 21.028 1.00 86.62 86 ASN A CA 1
ATOM 707 C C . ASN A 1 86 ? -2.154 -9.536 19.757 1.00 86.62 86 ASN A C 1
ATOM 709 O O . ASN A 1 86 ? -2.865 -8.600 19.391 1.00 86.62 86 ASN A O 1
ATOM 713 N N . LYS A 1 87 ? -2.106 -10.692 19.090 1.00 81.81 87 LYS A N 1
ATOM 714 C CA . LYS A 1 87 ? -2.860 -10.963 17.861 1.00 81.81 87 LYS A CA 1
ATOM 715 C C . LYS A 1 87 ? -4.370 -10.828 18.067 1.00 81.81 87 LYS A C 1
ATOM 717 O O . LYS A 1 87 ? -5.051 -10.350 17.168 1.00 81.81 87 LYS A O 1
ATOM 722 N N . ASP A 1 88 ? -4.869 -11.204 19.242 1.00 85.81 88 ASP A N 1
ATOM 723 C CA . ASP A 1 88 ? -6.300 -11.130 19.568 1.00 85.81 88 ASP A CA 1
ATOM 724 C C . ASP A 1 88 ? -6.791 -9.686 19.779 1.00 85.81 88 ASP A C 1
ATOM 726 O O . ASP A 1 88 ? -7.984 -9.410 19.683 1.00 85.81 88 ASP A O 1
ATOM 730 N N . GLU A 1 89 ? -5.871 -8.751 20.034 1.00 88.62 89 GLU A N 1
ATOM 731 C CA . GLU A 1 89 ? -6.159 -7.321 20.204 1.00 88.62 89 GLU A CA 1
ATOM 732 C C . GLU A 1 89 ? -5.991 -6.535 18.898 1.00 88.62 89 GLU A C 1
ATOM 734 O O . GLU A 1 89 ? -6.445 -5.393 18.785 1.00 88.62 89 GLU A O 1
ATOM 739 N N . TRP A 1 90 ? -5.333 -7.125 17.895 1.00 93.19 90 TRP A N 1
ATOM 740 C CA . TRP A 1 90 ? -5.117 -6.465 16.619 1.00 93.19 90 TRP A CA 1
ATOM 741 C C . TRP A 1 90 ? -6.400 -6.452 15.797 1.00 93.19 90 TRP A C 1
ATOM 743 O O . TRP A 1 90 ? -6.916 -7.495 15.395 1.00 93.19 90 TRP A O 1
ATOM 753 N N . LYS A 1 91 ? -6.884 -5.253 15.470 1.00 93.38 91 LYS A N 1
ATOM 754 C CA . LYS A 1 91 ? -7.972 -5.088 14.510 1.00 93.38 91 LYS A CA 1
ATOM 755 C C . LYS A 1 91 ? -7.386 -5.001 13.097 1.00 93.38 91 LYS A C 1
ATOM 757 O O . LYS A 1 91 ? -6.695 -4.023 12.815 1.00 93.38 91 LYS A O 1
ATOM 762 N N . PRO A 1 92 ? -7.659 -5.965 12.197 1.00 94.81 92 PRO A N 1
ATOM 763 C CA . PRO A 1 92 ? -7.081 -5.944 10.859 1.00 94.81 92 PRO A CA 1
ATOM 764 C C . PRO A 1 92 ? -7.471 -4.679 10.090 1.00 94.81 92 PRO A C 1
ATOM 766 O O . PRO A 1 92 ? -8.618 -4.230 10.152 1.00 94.81 92 PRO A O 1
ATOM 769 N N . ILE A 1 93 ? -6.523 -4.118 9.346 1.00 96.06 93 ILE A N 1
ATOM 770 C CA . ILE A 1 93 ? -6.699 -2.922 8.518 1.00 96.06 93 ILE A CA 1
ATOM 771 C C . ILE A 1 93 ? -6.589 -3.341 7.055 1.00 96.06 93 ILE A C 1
ATOM 773 O O . ILE A 1 93 ? -5.611 -3.970 6.677 1.00 96.06 93 ILE A O 1
ATOM 777 N N . VAL A 1 94 ? -7.565 -2.981 6.226 1.00 95.75 94 VAL A N 1
ATOM 778 C CA . VAL A 1 94 ? -7.494 -3.131 4.765 1.00 95.75 94 VAL A CA 1
ATOM 779 C C . VAL A 1 94 ? -7.154 -1.789 4.129 1.00 95.75 94 VAL A C 1
ATOM 781 O O . VAL A 1 94 ? -7.792 -0.779 4.439 1.00 95.75 94 VAL A O 1
ATOM 784 N N . HIS A 1 95 ? -6.156 -1.774 3.246 1.00 96.06 95 HIS A N 1
ATOM 785 C CA . HIS A 1 95 ? -5.645 -0.551 2.626 1.00 96.06 95 HIS A CA 1
ATOM 786 C C . HIS A 1 95 ? -6.541 -0.060 1.484 1.00 96.06 95 HIS A C 1
ATOM 788 O O . HIS A 1 95 ? -6.859 1.123 1.396 1.00 96.06 95 HIS A O 1
ATOM 794 N N . ARG A 1 96 ? -7.004 -0.977 0.623 1.00 93.75 96 ARG A N 1
ATOM 795 C CA . ARG A 1 96 ? -8.005 -0.751 -0.442 1.00 93.75 96 ARG A CA 1
ATOM 796 C C . ARG A 1 96 ? -7.587 0.123 -1.631 1.00 93.75 96 ARG A C 1
ATOM 798 O O . ARG A 1 96 ? -8.313 0.133 -2.624 1.00 93.75 96 ARG A O 1
ATOM 805 N N . ASP A 1 97 ? -6.460 0.828 -1.565 1.00 92.88 97 ASP A N 1
ATOM 806 C CA . ASP A 1 97 ? -5.881 1.564 -2.710 1.00 92.88 97 ASP A CA 1
ATOM 807 C C . ASP A 1 97 ? -4.372 1.316 -2.866 1.00 92.88 97 ASP A C 1
ATOM 809 O O . ASP A 1 97 ? -3.568 2.240 -2.960 1.00 92.88 97 ASP A O 1
ATOM 813 N N . ILE A 1 98 ? -3.963 0.045 -2.830 1.00 96.31 98 ILE A N 1
ATOM 814 C CA . ILE A 1 98 ? -2.571 -0.336 -3.102 1.00 96.31 98 ILE A CA 1
ATOM 815 C C . ILE A 1 98 ? -2.310 -0.219 -4.603 1.00 96.31 98 ILE A C 1
ATOM 817 O O . ILE A 1 98 ? -2.956 -0.877 -5.418 1.00 96.31 98 ILE A O 1
ATOM 821 N N . LYS A 1 99 ? -1.338 0.618 -4.957 1.00 93.31 99 LYS A N 1
ATOM 822 C CA . LYS A 1 99 ? -0.889 0.878 -6.328 1.00 93.31 99 LYS A CA 1
ATOM 823 C C . LYS A 1 99 ? 0.539 1.434 -6.306 1.00 93.31 99 LYS A C 1
ATOM 825 O O . LYS A 1 99 ? 0.956 1.942 -5.263 1.00 93.31 99 LYS A O 1
ATOM 830 N N . PRO A 1 100 ? 1.286 1.386 -7.422 1.00 94.81 100 PRO A N 1
ATOM 831 C CA . PRO A 1 100 ? 2.656 1.894 -7.479 1.00 94.81 100 PRO A CA 1
ATOM 832 C C . PRO A 1 100 ? 2.799 3.365 -7.055 1.00 94.81 100 PRO A C 1
ATOM 834 O O . PRO A 1 100 ? 3.805 3.732 -6.459 1.00 94.81 100 PRO A O 1
ATOM 837 N N . GLU A 1 101 ? 1.791 4.199 -7.305 1.00 94.12 101 GLU A N 1
ATOM 838 C CA . GLU A 1 101 ? 1.771 5.615 -6.922 1.00 94.12 101 GLU A CA 1
ATOM 839 C C . GLU A 1 101 ? 1.709 5.831 -5.398 1.00 94.12 101 GLU A C 1
ATOM 841 O O . GLU A 1 101 ? 2.163 6.860 -4.908 1.00 94.12 101 GLU A O 1
ATOM 846 N N . ASN A 1 102 ? 1.190 4.850 -4.653 1.00 96.19 102 ASN A N 1
ATOM 847 C CA . ASN A 1 102 ? 1.059 4.887 -3.193 1.00 96.19 102 ASN A CA 1
ATOM 848 C C . ASN A 1 102 ? 2.212 4.152 -2.484 1.00 96.19 102 ASN A C 1
ATOM 850 O O . ASN A 1 102 ? 2.166 3.928 -1.276 1.00 96.19 102 ASN A O 1
ATOM 854 N N . ILE A 1 103 ? 3.252 3.754 -3.221 1.00 97.12 103 ILE A N 1
ATOM 855 C CA . ILE A 1 103 ? 4.436 3.089 -2.675 1.00 97.12 103 ILE A CA 1
ATOM 856 C C . ILE A 1 103 ? 5.617 4.036 -2.820 1.00 97.12 103 ILE A C 1
ATOM 858 O O . ILE A 1 103 ? 6.143 4.243 -3.912 1.00 97.12 103 ILE A O 1
ATOM 862 N N . MET A 1 104 ? 6.030 4.608 -1.699 1.00 95.88 104 MET A N 1
ATOM 863 C CA . MET A 1 104 ? 7.096 5.593 -1.619 1.00 95.88 104 MET A CA 1
ATOM 864 C C . MET A 1 104 ? 8.453 4.906 -1.510 1.00 95.88 104 MET A C 1
ATOM 866 O O . MET A 1 104 ? 8.583 3.883 -0.839 1.00 95.88 104 MET A O 1
ATOM 870 N N . LEU A 1 105 ? 9.475 5.483 -2.134 1.00 92.94 105 LEU A N 1
ATOM 871 C CA . LEU A 1 105 ? 10.841 4.982 -2.094 1.00 92.94 105 LEU A CA 1
ATOM 872 C C . LEU A 1 105 ? 11.692 5.820 -1.137 1.00 92.94 105 LEU A C 1
ATOM 874 O O . LEU A 1 105 ? 11.873 7.026 -1.318 1.00 92.94 105 LEU A O 1
ATOM 878 N N . VAL A 1 106 ? 12.225 5.159 -0.111 1.00 90.38 106 VAL A N 1
ATOM 879 C CA . VAL A 1 106 ? 13.175 5.747 0.844 1.00 90.38 106 VAL A CA 1
ATOM 880 C C . VAL A 1 106 ? 14.572 5.775 0.238 1.00 90.38 106 VAL A C 1
ATOM 882 O O . VAL A 1 106 ? 15.265 6.784 0.319 1.00 90.38 106 VAL A O 1
ATOM 885 N N . SER A 1 107 ? 14.964 4.669 -0.391 1.00 88.69 107 SER A N 1
ATOM 886 C CA . SER A 1 107 ? 16.218 4.515 -1.123 1.00 88.69 107 SER A CA 1
ATOM 887 C C . SER A 1 107 ? 15.982 3.662 -2.361 1.00 88.69 107 SER A C 1
ATOM 889 O O . SER A 1 107 ? 15.098 2.801 -2.381 1.00 88.69 107 SER A O 1
ATOM 891 N N . SER A 1 108 ? 16.779 3.894 -3.400 1.00 81.69 108 SER A N 1
ATOM 892 C CA . SER A 1 108 ? 16.716 3.146 -4.647 1.00 81.69 108 SER A CA 1
ATOM 893 C C . SER A 1 108 ? 18.100 2.628 -5.025 1.00 81.69 108 SER A C 1
ATOM 895 O O . SER A 1 108 ? 19.120 3.082 -4.513 1.00 81.69 108 SER A O 1
ATOM 897 N N . ASP A 1 109 ? 18.146 1.669 -5.939 1.00 75.44 109 ASP A N 1
ATOM 898 C CA . ASP A 1 109 ? 19.387 1.149 -6.517 1.00 75.44 109 ASP A CA 1
ATOM 899 C C . ASP A 1 109 ? 20.101 2.157 -7.440 1.00 75.44 109 ASP A C 1
ATOM 901 O O . ASP A 1 109 ? 21.211 1.899 -7.896 1.00 75.44 109 ASP A O 1
ATOM 905 N N . ASN A 1 110 ? 19.500 3.329 -7.685 1.00 70.19 110 ASN A N 1
ATOM 906 C CA . ASN A 1 110 ? 20.190 4.462 -8.306 1.00 70.19 110 ASN A CA 1
ATOM 907 C C . ASN A 1 110 ? 21.108 5.191 -7.311 1.00 70.19 110 ASN A C 1
ATOM 909 O O . ASN A 1 110 ? 21.966 5.972 -7.721 1.00 70.19 110 ASN A O 1
ATOM 913 N N . THR A 1 111 ? 20.941 4.951 -6.010 1.00 63.25 111 THR A N 1
ATOM 914 C CA . THR A 1 111 ? 21.824 5.469 -4.971 1.00 63.25 111 THR A CA 1
ATOM 915 C C . THR A 1 111 ? 22.989 4.481 -4.786 1.00 63.25 111 THR A C 1
ATOM 917 O O . THR A 1 111 ? 22.752 3.324 -4.425 1.00 63.25 111 THR A O 1
ATOM 920 N N . PRO A 1 112 ? 24.256 4.881 -5.021 1.00 57.69 112 PRO A N 1
ATOM 921 C CA . PRO A 1 112 ? 25.398 3.973 -4.922 1.00 57.69 112 PRO A CA 1
ATOM 922 C C . PRO A 1 112 ? 25.453 3.242 -3.573 1.00 57.69 112 PRO A C 1
ATOM 924 O O . PRO A 1 112 ? 25.405 3.869 -2.516 1.00 57.69 112 PRO A O 1
ATOM 927 N N . GLY A 1 113 ? 25.539 1.909 -3.612 1.00 65.50 113 GLY A N 1
ATOM 928 C CA . GLY A 1 113 ? 25.604 1.063 -2.415 1.00 65.50 113 GLY A CA 1
ATOM 929 C C . GLY A 1 113 ? 24.291 0.919 -1.633 1.00 65.50 113 GLY A C 1
ATOM 930 O O . GLY A 1 113 ? 24.304 0.319 -0.561 1.00 65.50 113 GLY A O 1
ATOM 931 N N . SER A 1 114 ? 23.168 1.442 -2.137 1.00 73.00 114 SER A N 1
ATOM 932 C CA . SER A 1 114 ? 21.867 1.333 -1.468 1.00 73.00 114 SER A CA 1
ATOM 933 C C . SER A 1 114 ? 21.015 0.192 -2.008 1.00 73.00 114 SER A C 1
ATOM 935 O O . SER A 1 114 ? 21.071 -0.175 -3.180 1.00 73.00 114 SER A O 1
ATOM 937 N N . VAL A 1 115 ? 20.176 -0.346 -1.127 1.00 82.06 115 VAL A N 1
ATOM 938 C CA . VAL A 1 115 ? 19.138 -1.320 -1.467 1.00 82.06 115 VAL A CA 1
ATOM 939 C C . VAL A 1 115 ? 17.811 -0.586 -1.653 1.00 82.06 115 VAL A C 1
ATOM 941 O O . VAL A 1 115 ? 17.541 0.397 -0.963 1.00 82.06 115 VAL A O 1
ATOM 944 N N . LEU A 1 116 ? 16.973 -1.067 -2.574 1.00 89.75 116 LEU A N 1
ATOM 945 C CA . LEU A 1 116 ? 15.606 -0.577 -2.742 1.00 89.75 116 LEU A CA 1
ATOM 946 C C . LEU A 1 116 ? 14.820 -0.736 -1.429 1.00 89.75 116 LEU A C 1
ATOM 948 O O . LEU A 1 116 ? 14.577 -1.865 -0.999 1.00 89.75 116 LEU A O 1
ATOM 952 N N . ASN A 1 117 ? 14.413 0.376 -0.819 1.00 93.62 117 ASN A N 1
ATOM 953 C CA . ASN A 1 117 ? 13.613 0.404 0.407 1.00 93.62 117 ASN A CA 1
ATOM 954 C C . ASN A 1 117 ? 12.317 1.172 0.147 1.00 93.62 117 ASN A C 1
ATOM 956 O O . ASN A 1 117 ? 12.358 2.311 -0.327 1.00 93.62 117 ASN A O 1
ATOM 960 N N . LEU A 1 118 ? 11.183 0.534 0.437 1.00 95.69 118 LEU A N 1
ATOM 961 C CA . LEU A 1 118 ? 9.858 1.071 0.158 1.00 95.69 118 LEU A CA 1
ATOM 962 C C . LEU A 1 118 ? 8.983 1.203 1.403 1.00 95.69 118 LEU A C 1
ATOM 964 O O . LEU A 1 118 ? 9.135 0.484 2.393 1.00 95.69 118 LEU A O 1
ATOM 968 N N . LYS A 1 119 ? 8.018 2.116 1.303 1.00 97.06 119 LYS A N 1
ATOM 969 C CA . LYS A 1 119 ? 6.993 2.372 2.310 1.00 97.06 119 LYS A CA 1
ATOM 970 C C . LYS A 1 119 ? 5.632 2.548 1.653 1.00 97.06 119 LYS A C 1
ATOM 972 O O . LYS A 1 119 ? 5.485 3.341 0.728 1.00 97.06 119 LYS A O 1
ATOM 977 N N . LEU A 1 120 ? 4.633 1.833 2.154 1.00 98.00 120 LEU A N 1
ATOM 978 C CA . LEU A 1 120 ? 3.242 2.006 1.756 1.00 98.00 120 LEU A CA 1
ATOM 979 C C . LEU A 1 120 ? 2.676 3.296 2.366 1.00 98.00 120 LEU A C 1
ATOM 981 O O . LEU A 1 120 ? 2.878 3.574 3.552 1.00 98.00 120 LEU A O 1
ATOM 985 N N . ALA A 1 121 ? 1.975 4.074 1.553 1.00 94.25 121 ALA A N 1
ATOM 986 C CA . ALA A 1 121 ? 1.392 5.360 1.905 1.00 94.25 121 ALA A CA 1
ATOM 987 C C . ALA A 1 121 ? -0.067 5.463 1.437 1.00 94.25 121 ALA A C 1
ATOM 989 O O . ALA A 1 121 ? -0.562 4.595 0.729 1.00 94.25 121 ALA A O 1
ATOM 990 N N . ASP A 1 122 ? -0.712 6.572 1.809 1.00 92.38 122 ASP A N 1
ATOM 991 C CA . ASP A 1 122 ? -2.093 6.930 1.455 1.00 92.38 122 ASP A CA 1
ATOM 992 C C . ASP A 1 122 ? -3.170 5.982 2.010 1.00 92.38 122 ASP A C 1
ATOM 994 O O . ASP A 1 122 ? -3.734 5.123 1.336 1.00 92.38 122 ASP A O 1
ATOM 998 N N . PHE A 1 123 ? -3.526 6.233 3.270 1.00 92.69 123 PHE A N 1
ATOM 999 C CA . PHE A 1 123 ? -4.589 5.530 3.984 1.00 92.69 123 PHE A CA 1
ATOM 1000 C C . PHE A 1 123 ? -5.955 6.227 3.849 1.00 92.69 123 PHE A C 1
ATOM 1002 O O . PHE A 1 123 ? -6.858 5.980 4.652 1.00 92.69 123 PHE A O 1
ATOM 1009 N N . GLY A 1 124 ? -6.134 7.102 2.849 1.00 88.12 124 GLY A N 1
ATOM 1010 C CA . GLY A 1 124 ? -7.330 7.939 2.683 1.00 88.12 124 GLY A CA 1
ATOM 1011 C C . GLY A 1 124 ? -8.640 7.163 2.510 1.00 88.12 124 GLY A C 1
ATOM 1012 O O . GLY A 1 124 ? -9.722 7.678 2.809 1.00 88.12 124 GLY A O 1
ATOM 1013 N N . VAL A 1 125 ? -8.560 5.912 2.046 1.00 89.06 125 VAL A N 1
ATOM 1014 C CA . VAL A 1 125 ? -9.718 5.021 1.854 1.00 89.06 125 VAL A CA 1
ATOM 1015 C C . VAL A 1 125 ? -9.646 3.730 2.671 1.00 89.06 125 VAL A C 1
ATOM 1017 O O . VAL A 1 125 ? -10.531 2.876 2.532 1.00 89.06 125 VAL A O 1
ATOM 1020 N N . SER A 1 126 ? -8.638 3.602 3.532 1.00 93.00 126 SER A N 1
ATOM 1021 C CA . SER A 1 126 ? -8.436 2.435 4.386 1.00 93.00 126 SER A CA 1
ATOM 1022 C C . SER A 1 126 ? -9.606 2.229 5.347 1.00 93.00 126 SER A C 1
ATOM 1024 O O . SER A 1 126 ? -10.377 3.145 5.653 1.00 93.00 126 SER A O 1
ATOM 1026 N N . ALA A 1 127 ? -9.771 0.995 5.809 1.00 92.62 127 ALA A N 1
ATOM 1027 C CA . ALA A 1 127 ? -10.815 0.642 6.759 1.00 92.62 127 ALA A CA 1
ATOM 1028 C C . ALA A 1 127 ? -10.344 -0.450 7.715 1.00 92.62 127 ALA A C 1
ATOM 1030 O O . ALA A 1 127 ? -9.536 -1.301 7.354 1.00 92.62 127 ALA A O 1
ATOM 1031 N N . PHE A 1 128 ? -10.909 -0.477 8.920 1.00 93.75 128 PHE A N 1
ATOM 1032 C CA . PHE A 1 128 ? -10.825 -1.679 9.737 1.00 93.75 128 PHE A CA 1
ATOM 1033 C C . PHE A 1 128 ? -11.703 -2.770 9.126 1.00 93.75 128 PHE A C 1
ATOM 1035 O O . PHE A 1 128 ? -12.862 -2.523 8.788 1.00 93.75 128 PHE A O 1
ATOM 1042 N N . TYR A 1 129 ? -11.157 -3.970 9.002 1.00 93.31 129 TYR A N 1
ATOM 1043 C CA . TYR A 1 129 ? -11.870 -5.127 8.492 1.00 93.31 129 TYR A CA 1
ATOM 1044 C C . TYR A 1 129 ? -12.688 -5.792 9.600 1.00 93.31 129 TYR A C 1
ATOM 1046 O O . TYR A 1 129 ? -12.194 -6.048 10.699 1.00 93.31 129 TYR A O 1
ATOM 1054 N N . ASP A 1 130 ? -13.944 -6.085 9.277 1.00 89.81 130 ASP A N 1
ATOM 1055 C CA . ASP A 1 130 ? -14.853 -6.894 10.080 1.00 89.81 130 ASP A CA 1
ATOM 1056 C C . ASP A 1 130 ? -15.344 -8.064 9.208 1.00 89.81 130 ASP A C 1
ATOM 1058 O O . ASP A 1 130 ? -16.009 -7.824 8.193 1.00 89.81 130 ASP A O 1
ATOM 1062 N N . PRO A 1 131 ? -15.044 -9.327 9.570 1.00 86.00 131 PRO A N 1
ATOM 1063 C CA . PRO A 1 131 ? -15.531 -10.499 8.844 1.00 86.00 131 PRO A CA 1
ATOM 1064 C C . PRO A 1 131 ? -17.058 -10.552 8.707 1.00 86.00 131 PRO A C 1
ATOM 1066 O O . PRO A 1 131 ? -17.564 -11.114 7.736 1.00 86.00 131 PRO A O 1
ATOM 1069 N N . ASN A 1 132 ? -17.792 -9.963 9.656 1.00 87.06 132 ASN A N 1
ATOM 1070 C CA . ASN A 1 132 ? -19.254 -9.940 9.660 1.00 87.06 132 ASN A CA 1
ATOM 1071 C C . ASN A 1 132 ? -19.826 -8.773 8.847 1.00 87.06 132 ASN A C 1
ATOM 1073 O O . ASN A 1 132 ? -20.990 -8.810 8.450 1.00 87.06 132 ASN A O 1
ATOM 1077 N N . ASN A 1 133 ? -19.020 -7.741 8.584 1.00 84.31 133 ASN A N 1
ATOM 1078 C CA . ASN A 1 133 ? -19.433 -6.559 7.844 1.00 84.31 133 ASN A CA 1
ATOM 1079 C C . ASN A 1 133 ? -18.309 -6.043 6.938 1.00 84.31 133 ASN A C 1
ATOM 1081 O O . ASN A 1 133 ? -17.633 -5.056 7.226 1.00 84.31 133 ASN A O 1
ATOM 1085 N N . CYS A 1 134 ? -18.142 -6.715 5.802 1.00 80.75 134 CYS A N 1
ATOM 1086 C CA . CYS A 1 134 ? -17.157 -6.353 4.786 1.00 80.75 134 CYS A CA 1
ATOM 1087 C C . CYS A 1 134 ? -17.722 -5.458 3.668 1.00 80.75 134 CYS A C 1
ATOM 1089 O O . CYS A 1 134 ? -17.080 -5.318 2.627 1.00 80.75 134 CYS A O 1
ATOM 1091 N N . SER A 1 135 ? -18.914 -4.877 3.852 1.00 78.44 135 SER A N 1
ATOM 1092 C CA . SER A 1 135 ? -19.547 -4.011 2.851 1.00 78.44 135 SER A CA 1
ATOM 1093 C C . SER A 1 135 ? -19.023 -2.583 2.965 1.00 78.44 135 SER A C 1
ATOM 1095 O O . SER A 1 135 ? -19.184 -1.925 3.990 1.00 78.44 135 SER A O 1
ATOM 1097 N N . PHE A 1 136 ? -18.436 -2.075 1.888 1.00 78.00 136 PHE A N 1
ATOM 1098 C CA . PHE A 1 136 ? -17.872 -0.737 1.807 1.00 78.00 136 PHE A CA 1
ATOM 1099 C C . PHE A 1 136 ? -18.308 -0.038 0.525 1.00 78.00 136 PHE A C 1
ATOM 1101 O O . PHE A 1 136 ? -18.512 -0.653 -0.521 1.00 78.00 136 PHE A O 1
ATOM 1108 N N . VAL A 1 137 ? -18.384 1.292 0.590 1.00 76.44 137 VAL A N 1
ATOM 1109 C CA . VAL A 1 137 ? -18.537 2.121 -0.609 1.00 76.44 137 VAL A CA 1
ATOM 1110 C C . VAL A 1 137 ? -17.350 1.862 -1.531 1.00 76.44 137 VAL A C 1
ATOM 1112 O O . VAL A 1 137 ? -16.201 1.960 -1.086 1.00 76.44 137 VAL A O 1
ATOM 1115 N N . ASN A 1 138 ? -17.634 1.552 -2.796 1.00 73.75 138 ASN A N 1
ATOM 1116 C CA . ASN A 1 138 ? -16.612 1.361 -3.815 1.00 73.75 138 ASN A CA 1
ATOM 1117 C C . ASN A 1 138 ? -15.788 2.655 -3.963 1.00 73.75 138 ASN A C 1
ATOM 1119 O O . ASN A 1 138 ? -16.314 3.713 -4.309 1.00 73.75 138 ASN A O 1
ATOM 1123 N N . LYS A 1 139 ? -14.506 2.562 -3.612 1.00 73.12 139 LYS A N 1
ATOM 1124 C CA . LYS A 1 139 ? -13.497 3.624 -3.638 1.00 73.12 139 LYS A CA 1
ATOM 11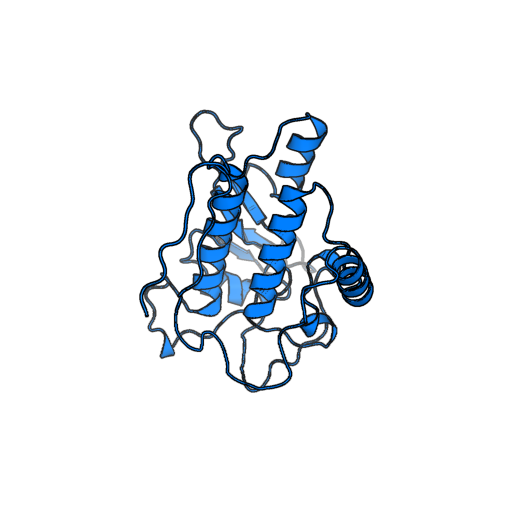25 C C . LYS A 1 139 ? -12.154 2.983 -3.985 1.00 73.12 139 LYS A C 1
ATOM 1127 O O . LYS A 1 139 ? -11.985 1.785 -3.751 1.00 73.12 139 LYS A O 1
ATOM 1132 N N . GLY A 1 140 ? -11.216 3.792 -4.467 1.00 68.88 140 GLY A N 1
ATOM 1133 C CA . GLY A 1 140 ? -9.882 3.364 -4.885 1.00 68.88 140 GLY A CA 1
ATOM 1134 C C . GLY A 1 140 ? -9.681 3.503 -6.392 1.00 68.88 140 GLY A C 1
ATOM 1135 O O . GLY A 1 140 ? -10.495 4.111 -7.092 1.00 68.88 140 GLY A O 1
ATOM 1136 N N . THR A 1 141 ? -8.572 2.956 -6.876 1.00 71.56 141 THR A N 1
ATOM 1137 C CA . THR A 1 141 ? -8.153 3.047 -8.277 1.00 71.56 141 THR A CA 1
ATOM 1138 C C . THR A 1 141 ? -8.544 1.774 -9.036 1.00 71.56 141 THR A C 1
ATOM 1140 O O . THR A 1 141 ? -7.948 0.726 -8.776 1.00 71.56 141 THR A O 1
ATOM 1143 N N . PRO A 1 142 ? -9.468 1.834 -10.020 1.00 78.75 142 PRO A N 1
ATOM 1144 C CA . PRO A 1 142 ? -10.029 0.640 -10.666 1.00 78.75 142 PRO A CA 1
ATOM 1145 C C . PRO A 1 142 ? -8.997 -0.336 -11.248 1.00 78.75 142 PRO A C 1
ATOM 1147 O O . PRO A 1 142 ? -9.220 -1.539 -11.247 1.00 78.75 142 PRO A O 1
ATOM 1150 N N . THR A 1 143 ? -7.854 0.167 -11.718 1.00 79.81 143 THR A N 1
ATOM 1151 C CA . THR A 1 143 ? -6.792 -0.624 -12.363 1.00 79.81 143 THR A CA 1
ATOM 1152 C C . THR A 1 143 ? -6.196 -1.719 -11.473 1.00 79.81 143 THR A C 1
ATOM 1154 O O . THR A 1 143 ? -5.881 -2.798 -11.963 1.00 79.81 143 THR A O 1
ATOM 1157 N N . TYR A 1 144 ? -6.009 -1.443 -10.180 1.00 84.19 144 TYR A N 1
ATOM 1158 C CA . TYR A 1 144 ? -5.397 -2.380 -9.223 1.00 84.19 144 TYR A CA 1
ATOM 1159 C C . TYR A 1 144 ? -6.440 -3.010 -8.296 1.00 84.19 144 TYR A C 1
ATOM 1161 O O . TYR A 1 144 ? -6.112 -3.787 -7.401 1.00 84.19 144 TYR A O 1
ATOM 1169 N N . GLN A 1 145 ? -7.707 -2.663 -8.512 1.00 83.44 145 GLN A N 1
ATOM 1170 C CA . GLN A 1 145 ? -8.802 -3.037 -7.647 1.00 83.44 145 GLN A CA 1
ATOM 1171 C C . GLN A 1 145 ? -9.181 -4.512 -7.854 1.00 83.44 145 GLN A C 1
ATOM 1173 O O . GLN A 1 145 ? -9.338 -4.959 -8.994 1.00 83.44 145 GLN A O 1
ATOM 1178 N N . PRO A 1 146 ? -9.365 -5.281 -6.770 1.00 84.75 146 PRO A N 1
ATOM 1179 C CA . PRO A 1 146 ? -9.790 -6.668 -6.868 1.00 84.75 146 PRO A CA 1
ATOM 1180 C C . PRO A 1 146 ? -11.275 -6.779 -7.260 1.00 84.75 146 PRO A C 1
ATOM 1182 O O . PRO A 1 146 ? -12.075 -5.882 -6.954 1.00 84.75 146 PRO A O 1
ATOM 1185 N N . PRO A 1 147 ? -11.685 -7.884 -7.909 1.00 82.56 147 PRO A N 1
ATOM 1186 C CA . PRO A 1 147 ? -13.052 -8.057 -8.406 1.00 82.56 147 PRO A CA 1
ATOM 1187 C C . PRO A 1 147 ? -14.119 -7.998 -7.300 1.00 82.56 147 PRO A C 1
ATOM 1189 O O . PRO A 1 147 ? -15.224 -7.508 -7.527 1.00 82.56 147 PRO A O 1
ATOM 1192 N N . GLU A 1 148 ? -13.821 -8.447 -6.083 1.00 76.19 148 GLU A N 1
ATOM 1193 C CA . GLU A 1 148 ? -14.745 -8.366 -4.951 1.00 76.19 148 GLU A CA 1
ATOM 1194 C C . GLU A 1 148 ? -14.984 -6.928 -4.466 1.00 76.19 148 GLU A C 1
ATOM 1196 O O . GLU A 1 148 ? -16.105 -6.604 -4.067 1.00 76.19 148 GLU A O 1
ATOM 1201 N N . GLN A 1 149 ? -13.995 -6.035 -4.580 1.00 78.12 149 GLN A N 1
ATOM 1202 C CA . GLN A 1 149 ? -14.140 -4.628 -4.188 1.00 78.12 149 GLN A CA 1
ATOM 1203 C C . GLN A 1 149 ? -15.003 -3.854 -5.181 1.00 78.12 149 GLN A C 1
ATOM 1205 O O . GLN A 1 149 ? -15.683 -2.908 -4.789 1.00 78.12 149 GLN A O 1
ATOM 1210 N N . VAL A 1 150 ? -15.046 -4.280 -6.450 1.00 73.38 150 VAL A N 1
ATOM 1211 C CA . VAL A 1 150 ? -16.019 -3.767 -7.435 1.00 73.38 150 VAL A CA 1
ATOM 1212 C C . VAL A 1 150 ? -17.454 -4.032 -6.967 1.00 73.38 150 VAL A C 1
ATOM 1214 O O . VAL A 1 150 ? -18.324 -3.180 -7.128 1.00 73.38 150 VAL A O 1
ATOM 1217 N N . ASN A 1 151 ? -17.675 -5.161 -6.289 1.00 74.38 151 ASN A N 1
ATOM 1218 C CA . ASN A 1 151 ? -18.946 -5.519 -5.655 1.00 74.38 151 ASN A CA 1
ATOM 1219 C C . ASN A 1 151 ? -19.104 -4.932 -4.238 1.00 74.38 151 ASN A C 1
ATOM 1221 O O . ASN A 1 151 ? -19.950 -5.391 -3.471 1.00 74.38 151 ASN A O 1
ATOM 1225 N N . GLY A 1 152 ? -18.275 -3.951 -3.865 1.00 76.88 152 GLY A N 1
ATOM 1226 C CA . GLY A 1 152 ? -18.327 -3.285 -2.566 1.00 76.88 152 GLY A CA 1
ATOM 1227 C C . GLY A 1 152 ? -17.799 -4.122 -1.402 1.00 76.88 152 GLY A C 1
ATOM 1228 O O . GLY A 1 152 ? -18.079 -3.783 -0.259 1.00 76.88 152 GLY A O 1
ATOM 1229 N N . LYS A 1 153 ? -17.048 -5.205 -1.644 1.00 82.19 153 LYS A N 1
ATOM 1230 C CA . LYS A 1 153 ? -16.444 -6.013 -0.574 1.00 82.19 153 LYS A CA 1
ATOM 1231 C C . LYS A 1 153 ? -14.959 -5.713 -0.432 1.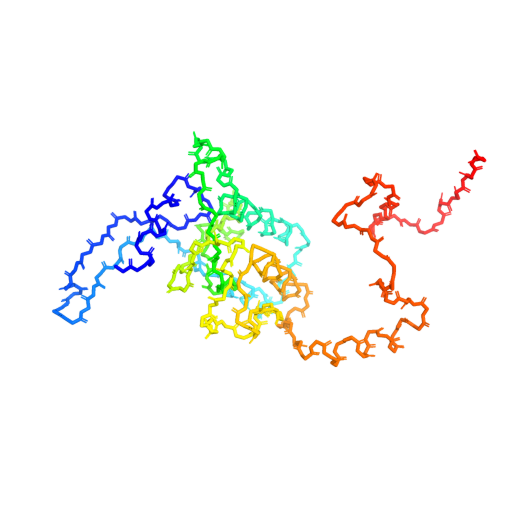00 82.19 153 LYS A C 1
ATOM 1233 O O . LYS A 1 153 ? -14.199 -5.967 -1.358 1.00 82.19 153 LYS A O 1
ATOM 1238 N N . ALA A 1 154 ? -14.533 -5.221 0.728 1.00 85.88 154 ALA A N 1
ATOM 1239 C CA . ALA A 1 154 ? -13.109 -5.055 1.023 1.00 85.88 154 ALA A CA 1
ATOM 1240 C C . ALA A 1 154 ? -12.643 -6.145 1.987 1.00 85.88 154 ALA A C 1
ATOM 1242 O O . ALA A 1 154 ? -13.231 -6.340 3.052 1.00 85.88 154 ALA A O 1
ATOM 1243 N N . THR A 1 155 ? -11.588 -6.857 1.602 1.00 91.31 155 THR A N 1
ATOM 1244 C CA . THR A 1 155 ? -11.018 -7.954 2.386 1.00 91.31 155 THR A CA 1
ATOM 1245 C C . THR A 1 155 ? -9.493 -7.879 2.364 1.00 91.31 155 THR A C 1
ATOM 1247 O O . THR A 1 155 ? -8.935 -7.310 1.423 1.00 91.31 155 THR A O 1
ATOM 1250 N N . PRO A 1 156 ? -8.801 -8.494 3.340 1.00 94.12 156 PRO A N 1
ATOM 1251 C CA . PRO A 1 156 ? -7.346 -8.640 3.302 1.00 94.12 156 PRO A CA 1
ATOM 1252 C C . PRO A 1 156 ? -6.824 -9.264 1.996 1.00 94.12 156 PRO A C 1
ATOM 1254 O O . PRO A 1 156 ? -5.791 -8.854 1.474 1.00 94.12 156 PRO A O 1
ATOM 1257 N N . ALA A 1 157 ? -7.568 -10.212 1.413 1.00 92.75 157 ALA A N 1
ATOM 1258 C CA . ALA A 1 157 ? -7.203 -10.834 0.139 1.00 92.75 157 ALA A CA 1
ATOM 1259 C C . ALA A 1 157 ? -7.206 -9.836 -1.035 1.00 92.75 157 ALA A C 1
ATOM 1261 O O . ALA A 1 157 ? -6.427 -9.993 -1.974 1.00 92.75 157 ALA A O 1
ATOM 1262 N N . GLY A 1 158 ? -8.018 -8.781 -0.947 1.00 90.81 158 GLY A N 1
ATOM 1263 C CA . GLY A 1 158 ? -8.068 -7.720 -1.945 1.00 90.81 158 GLY A CA 1
ATOM 1264 C C . GLY A 1 158 ? -6.784 -6.888 -2.017 1.00 90.81 158 GLY A C 1
ATOM 1265 O O . GLY A 1 158 ? -6.328 -6.542 -3.104 1.00 90.81 158 GLY A O 1
ATOM 1266 N N . ASP A 1 159 ? -6.143 -6.638 -0.874 1.00 96.44 159 ASP A N 1
ATOM 1267 C CA . ASP A 1 159 ? -4.831 -5.982 -0.834 1.00 96.44 159 ASP A CA 1
ATOM 1268 C C . ASP A 1 159 ? -3.738 -6.894 -1.433 1.00 96.44 159 ASP A C 1
ATOM 1270 O O . ASP A 1 159 ? -2.853 -6.428 -2.151 1.00 96.44 159 ASP A O 1
ATOM 1274 N N . VAL A 1 160 ? -3.820 -8.213 -1.204 1.00 97.06 160 VAL A N 1
ATOM 1275 C CA . VAL A 1 160 ? -2.895 -9.199 -1.801 1.00 97.06 160 VAL A CA 1
ATOM 1276 C C . VAL A 1 160 ? -3.050 -9.255 -3.323 1.00 97.06 160 VAL A C 1
ATOM 1278 O O . VAL A 1 160 ? -2.054 -9.309 -4.046 1.00 97.06 160 VAL A O 1
ATOM 1281 N N . TRP A 1 161 ? -4.285 -9.187 -3.828 1.00 93.88 161 TRP A N 1
ATOM 1282 C CA . TRP A 1 161 ? -4.554 -9.070 -5.263 1.00 93.88 161 TRP A CA 1
ATOM 1283 C C . TRP A 1 161 ? -3.872 -7.842 -5.866 1.00 93.88 161 TRP A C 1
ATOM 1285 O O . TRP A 1 161 ? -3.207 -7.953 -6.897 1.00 93.88 161 TRP A O 1
ATOM 1295 N N . ALA A 1 162 ? -3.990 -6.685 -5.212 1.00 94.56 162 ALA A N 1
ATOM 1296 C CA . ALA A 1 162 ? -3.371 -5.449 -5.676 1.00 94.56 162 ALA A CA 1
ATOM 1297 C C . ALA A 1 162 ? -1.834 -5.554 -5.736 1.00 94.56 162 ALA A C 1
ATOM 1299 O O . ALA A 1 162 ? -1.221 -5.086 -6.696 1.00 94.56 162 ALA A O 1
ATOM 1300 N N . VAL A 1 163 ? -1.198 -6.251 -4.786 1.00 97.12 163 VAL A N 1
ATOM 1301 C CA . VAL A 1 163 ? 0.242 -6.565 -4.868 1.00 97.12 163 VAL A CA 1
ATOM 1302 C C . VAL A 1 163 ? 0.551 -7.450 -6.080 1.00 97.12 163 VAL A C 1
ATOM 1304 O O . VAL A 1 163 ? 1.490 -7.165 -6.820 1.00 97.12 163 VAL A O 1
ATOM 1307 N N . GLY A 1 164 ? -0.258 -8.477 -6.354 1.00 94.44 164 GLY A N 1
ATOM 1308 C CA . GLY A 1 164 ? -0.114 -9.294 -7.566 1.00 94.44 164 GLY A CA 1
ATOM 1309 C C . GLY A 1 164 ? -0.243 -8.477 -8.859 1.00 94.44 164 GLY A C 1
ATOM 1310 O O . GLY A 1 164 ? 0.543 -8.650 -9.791 1.00 94.44 164 GLY A O 1
ATOM 1311 N N . ALA A 1 165 ? -1.179 -7.527 -8.891 1.00 91.94 165 ALA A N 1
ATOM 1312 C CA . ALA A 1 165 ? -1.360 -6.582 -9.989 1.00 91.94 165 ALA A CA 1
ATOM 1313 C C . ALA A 1 165 ? -0.124 -5.681 -10.203 1.00 91.94 165 ALA A C 1
ATOM 1315 O O . ALA A 1 165 ? 0.243 -5.391 -11.344 1.00 91.94 165 ALA A O 1
ATOM 1316 N N . ILE A 1 166 ? 0.562 -5.289 -9.125 1.00 94.44 166 ILE A N 1
ATOM 1317 C CA . ILE A 1 166 ? 1.834 -4.554 -9.187 1.00 94.44 166 ILE A CA 1
ATOM 1318 C C . ILE A 1 166 ? 2.951 -5.429 -9.761 1.00 94.44 166 ILE A C 1
ATOM 1320 O O . ILE A 1 166 ? 3.660 -4.984 -10.659 1.00 94.44 166 ILE A O 1
ATOM 1324 N N . ILE A 1 167 ? 3.082 -6.684 -9.320 1.00 93.56 167 ILE A N 1
ATOM 1325 C CA . ILE A 1 167 ? 4.086 -7.606 -9.877 1.00 93.56 167 ILE A CA 1
ATOM 1326 C C . ILE A 1 167 ? 3.835 -7.865 -11.367 1.00 93.56 167 ILE A C 1
ATOM 1328 O O . ILE A 1 167 ? 4.777 -7.854 -12.158 1.00 93.56 167 ILE A O 1
ATOM 1332 N N . HIS A 1 168 ? 2.573 -8.001 -11.787 1.00 90.50 168 HIS A N 1
ATOM 1333 C CA . HIS A 1 168 ? 2.223 -8.072 -13.207 1.00 90.50 168 HIS A CA 1
ATOM 1334 C C . HIS A 1 168 ? 2.704 -6.831 -13.967 1.00 90.50 168 HIS A C 1
ATOM 1336 O O . HIS A 1 168 ? 3.350 -6.965 -15.008 1.00 90.50 168 HIS A O 1
ATOM 1342 N N . PHE A 1 169 ? 2.397 -5.637 -13.451 1.00 89.50 169 PHE A N 1
ATOM 1343 C CA . PHE A 1 169 ? 2.830 -4.370 -14.037 1.00 89.50 169 PHE A CA 1
ATOM 1344 C C . PHE A 1 169 ? 4.353 -4.298 -14.187 1.00 89.50 169 PHE A C 1
ATOM 1346 O O . PHE A 1 169 ? 4.848 -3.908 -15.240 1.00 89.50 169 PHE A O 1
ATOM 1353 N N . MET A 1 170 ? 5.092 -4.754 -13.179 1.00 88.19 170 MET A N 1
ATOM 1354 C CA . MET A 1 170 ? 6.553 -4.785 -13.192 1.00 88.19 170 MET A CA 1
ATOM 1355 C C . MET A 1 170 ? 7.113 -5.761 -14.229 1.00 88.19 170 MET A C 1
ATOM 1357 O O . MET A 1 170 ? 8.059 -5.420 -14.935 1.00 88.19 170 MET A O 1
ATOM 1361 N N . GLY A 1 171 ? 6.517 -6.952 -14.335 1.00 84.88 171 GLY A N 1
ATOM 1362 C CA . GLY A 1 171 ? 6.942 -8.000 -15.265 1.00 84.88 171 GLY A CA 1
ATOM 1363 C C . GLY A 1 171 ? 6.682 -7.684 -16.734 1.00 84.88 171 GLY A C 1
ATOM 1364 O O . GLY A 1 171 ? 7.474 -8.062 -17.591 1.00 84.88 171 GLY A O 1
ATOM 1365 N N . HIS A 1 172 ? 5.586 -6.984 -17.029 1.00 83.19 172 HIS A N 1
ATOM 1366 C CA . HIS A 1 172 ? 5.113 -6.810 -18.405 1.00 83.19 172 HIS A CA 1
ATOM 1367 C C . HIS A 1 172 ? 5.217 -5.369 -18.915 1.00 83.19 172 HIS A C 1
ATOM 1369 O O . HIS A 1 172 ? 4.979 -5.126 -20.095 1.00 83.19 172 HIS A O 1
ATOM 1375 N N . GLY A 1 173 ? 5.508 -4.395 -18.046 1.00 81.31 173 GLY A N 1
ATOM 1376 C CA . GLY A 1 173 ? 5.496 -2.970 -18.399 1.00 81.31 173 GLY A CA 1
ATOM 1377 C C . GLY A 1 173 ? 4.100 -2.402 -18.671 1.00 81.31 173 GLY A C 1
ATOM 1378 O O . GLY A 1 173 ? 3.955 -1.223 -18.985 1.00 81.31 173 GLY A O 1
ATOM 1379 N N . VAL A 1 174 ? 3.058 -3.225 -18.545 1.00 81.06 174 VAL A N 1
ATOM 1380 C CA . VAL A 1 174 ? 1.665 -2.851 -18.786 1.00 81.06 174 VAL A CA 1
ATOM 1381 C C . VAL A 1 174 ? 0.830 -3.128 -17.550 1.00 81.06 174 VAL A C 1
ATOM 1383 O O . VAL A 1 174 ? 0.968 -4.156 -16.878 1.00 81.06 174 VAL A O 1
ATOM 1386 N N . ARG A 1 175 ? -0.056 -2.182 -17.235 1.00 80.19 175 ARG A N 1
ATOM 1387 C CA . ARG A 1 175 ? -1.025 -2.335 -16.150 1.00 80.19 175 ARG A CA 1
ATOM 1388 C C . ARG A 1 175 ? -1.884 -3.575 -16.425 1.00 80.19 175 ARG A C 1
ATOM 1390 O O . ARG A 1 175 ? -2.154 -3.866 -17.592 1.00 80.19 175 ARG A O 1
ATOM 1397 N N . PRO A 1 176 ? -2.324 -4.307 -15.391 1.00 73.25 176 PRO A N 1
ATOM 1398 C CA . PRO A 1 176 ? -3.224 -5.431 -15.590 1.00 73.25 176 PRO A CA 1
ATOM 1399 C C . PRO A 1 176 ? -4.545 -4.918 -16.178 1.00 73.25 176 PRO A C 1
ATOM 1401 O O . PRO A 1 176 ? -5.401 -4.375 -15.486 1.00 73.25 176 PRO A O 1
ATOM 1404 N N . HIS A 1 177 ? -4.697 -5.045 -17.495 1.00 62.28 177 HIS A N 1
ATOM 1405 C CA . HIS A 1 177 ? -5.945 -4.776 -18.195 1.00 62.28 177 HIS A CA 1
ATOM 1406 C C . HIS A 1 177 ? -6.861 -5.967 -17.963 1.00 62.28 177 HIS A C 1
ATOM 1408 O O . HIS A 1 177 ? -6.862 -6.915 -18.744 1.00 62.28 177 HIS A O 1
ATOM 1414 N N . VAL A 1 178 ? -7.612 -5.960 -16.865 1.00 58.38 178 VAL A N 1
ATOM 1415 C CA . VAL A 1 178 ? -8.512 -7.074 -16.572 1.00 58.38 178 VAL A CA 1
ATOM 1416 C C . VAL A 1 178 ? -9.957 -6.616 -16.648 1.00 58.38 178 VAL A C 1
ATOM 1418 O O . VAL A 1 178 ? -10.594 -6.293 -15.651 1.00 58.38 178 VAL A O 1
ATOM 1421 N N . ASN A 1 179 ? -10.528 -6.713 -17.850 1.00 60.41 179 ASN A N 1
ATOM 1422 C CA . ASN A 1 179 ? -11.836 -7.344 -17.887 1.00 60.41 179 ASN A CA 1
ATOM 1423 C C . ASN A 1 179 ? -11.590 -8.821 -17.548 1.00 60.41 179 ASN A C 1
ATOM 1425 O O . ASN A 1 179 ? -11.137 -9.595 -18.387 1.00 60.41 179 ASN A O 1
ATOM 1429 N N . THR A 1 180 ? -11.804 -9.193 -16.286 1.00 52.12 180 THR A N 1
ATOM 1430 C CA . THR A 1 180 ? -11.569 -10.548 -15.753 1.00 52.12 180 THR A CA 1
ATOM 1431 C C . THR A 1 180 ? -12.261 -11.631 -16.575 1.00 52.12 180 THR A C 1
ATOM 1433 O O . THR A 1 180 ? -11.728 -12.734 -16.703 1.00 52.12 180 THR A O 1
ATOM 1436 N N . VAL A 1 181 ? -13.392 -11.303 -17.207 1.00 53.50 181 VAL A N 1
ATOM 1437 C CA . VAL A 1 181 ? -14.107 -12.187 -18.134 1.00 53.50 181 VAL A CA 1
ATOM 1438 C C . VAL A 1 181 ? -13.315 -12.399 -19.423 1.00 53.50 181 VAL A C 1
ATOM 1440 O O . VAL A 1 181 ? -13.175 -13.536 -19.876 1.00 53.50 181 VAL A O 1
ATOM 1443 N N . ASP A 1 182 ? -12.769 -11.329 -19.998 1.00 58.28 182 ASP A N 1
ATOM 1444 C CA . ASP A 1 182 ? -11.993 -11.399 -21.236 1.00 58.28 182 ASP A CA 1
ATOM 1445 C C . ASP A 1 182 ? -10.652 -12.095 -21.002 1.00 58.28 182 ASP A C 1
ATOM 1447 O O . ASP A 1 182 ? -10.318 -13.010 -21.749 1.00 58.28 182 ASP A O 1
ATOM 1451 N N . PHE A 1 183 ? -9.945 -11.762 -19.918 1.00 58.03 183 PHE A N 1
ATOM 1452 C CA . PHE A 1 183 ? -8.710 -12.445 -19.528 1.00 58.03 183 PHE A CA 1
ATOM 1453 C C . PHE A 1 183 ? -8.936 -13.949 -19.332 1.00 58.03 183 PHE A C 1
ATOM 1455 O O . PHE A 1 183 ? -8.239 -14.765 -19.933 1.00 58.03 183 PHE A O 1
ATOM 1462 N N . ALA A 1 184 ? -9.951 -14.342 -18.551 1.00 53.19 184 ALA A N 1
ATOM 1463 C CA . ALA A 1 184 ? -10.264 -15.754 -18.338 1.00 53.19 184 ALA A CA 1
ATOM 1464 C C . ALA A 1 184 ? -10.637 -16.464 -19.650 1.00 53.19 184 ALA A C 1
ATOM 1466 O O . ALA A 1 184 ? -10.318 -17.638 -19.840 1.00 53.19 184 ALA A O 1
ATOM 1467 N N . ARG A 1 185 ? -11.311 -15.768 -20.572 1.00 61.03 185 ARG A N 1
ATOM 1468 C CA . ARG A 1 185 ? -11.647 -16.291 -21.900 1.00 61.03 185 ARG A CA 1
ATOM 1469 C C . ARG A 1 185 ? -10.405 -16.479 -22.773 1.00 61.03 185 ARG A C 1
ATOM 1471 O O . ARG A 1 185 ? -10.286 -17.526 -23.403 1.00 61.03 185 ARG A O 1
ATOM 1478 N N . GLU A 1 186 ? -9.500 -15.507 -22.829 1.00 61.03 186 GLU A N 1
ATOM 1479 C CA . GLU A 1 186 ? -8.278 -15.591 -23.639 1.00 61.03 186 GLU A CA 1
ATOM 1480 C C . GLU A 1 186 ? -7.281 -16.603 -23.084 1.00 61.03 186 GLU A C 1
ATOM 1482 O O . GLU A 1 186 ? -6.758 -17.427 -23.832 1.00 61.03 186 GLU A O 1
ATOM 1487 N N . TRP A 1 187 ? -7.103 -16.635 -21.765 1.00 60.91 187 TRP A N 1
ATOM 1488 C CA . TRP A 1 187 ? -6.242 -17.613 -21.115 1.00 60.91 187 TRP A CA 1
ATOM 1489 C C . TRP A 1 187 ? -6.715 -19.052 -21.370 1.00 60.91 187 TRP A C 1
ATOM 1491 O O . TRP A 1 187 ? -5.893 -19.914 -21.671 1.00 60.91 187 TRP A O 1
ATOM 1501 N N . ARG A 1 188 ? -8.034 -19.317 -21.350 1.00 67.38 188 ARG A N 1
ATOM 1502 C CA . ARG A 1 188 ? -8.602 -20.632 -21.720 1.00 67.38 188 ARG A CA 1
ATOM 1503 C C . ARG A 1 188 ? -8.337 -21.003 -23.176 1.00 67.38 188 ARG A C 1
ATOM 1505 O O . ARG A 1 188 ? -8.069 -22.165 -23.458 1.00 67.38 188 ARG A O 1
ATOM 1512 N N . LYS A 1 189 ? -8.407 -20.035 -24.097 1.00 67.56 189 LYS A N 1
ATOM 1513 C CA . LYS A 1 189 ? -8.062 -20.269 -25.508 1.00 67.56 189 LYS A CA 1
ATOM 1514 C C . LYS A 1 189 ? -6.586 -20.637 -25.667 1.00 67.56 189 LYS A C 1
ATOM 1516 O O . LYS A 1 189 ? -6.272 -21.523 -26.452 1.00 67.56 189 LYS A O 1
ATOM 1521 N N . ALA A 1 190 ? -5.704 -19.976 -24.917 1.00 65.56 190 ALA A N 1
ATOM 1522 C CA . ALA A 1 190 ? -4.268 -20.242 -24.932 1.00 65.56 190 ALA A CA 1
ATOM 1523 C C . ALA A 1 190 ? -3.870 -21.527 -24.175 1.00 65.56 190 ALA A C 1
ATOM 1525 O O . ALA A 1 190 ? -2.808 -22.080 -24.444 1.00 65.56 190 ALA A O 1
ATOM 1526 N N . ASN A 1 191 ? -4.712 -22.022 -23.257 1.00 62.59 191 ASN A N 1
ATOM 1527 C CA . ASN A 1 191 ? -4.441 -23.187 -22.404 1.00 62.59 191 ASN A CA 1
ATOM 1528 C C . ASN A 1 191 ? -5.600 -24.209 -22.445 1.00 62.59 191 ASN A C 1
ATOM 1530 O O . ASN A 1 191 ? -6.267 -24.428 -21.430 1.00 62.59 191 ASN A O 1
ATOM 1534 N N . PRO A 1 192 ? -5.850 -24.870 -23.593 1.00 54.62 192 PRO A N 1
ATOM 1535 C CA . PRO A 1 192 ? -7.049 -25.687 -23.829 1.00 54.62 192 PRO A CA 1
ATOM 1536 C C . PRO A 1 192 ? -7.150 -26.987 -23.003 1.00 54.62 192 PRO A C 1
ATOM 1538 O O . PRO A 1 192 ? -8.101 -27.743 -23.178 1.00 54.62 192 PRO A O 1
ATOM 1541 N N . GLY A 1 193 ? -6.205 -27.256 -22.097 1.00 58.75 193 GLY A N 1
ATOM 1542 C CA . GLY A 1 193 ? -6.188 -28.444 -21.235 1.00 58.75 193 GLY A CA 1
ATOM 1543 C C . GLY A 1 193 ? -6.335 -28.168 -19.737 1.00 58.75 193 GLY A C 1
ATOM 1544 O O . GLY A 1 193 ? -6.335 -29.117 -18.959 1.00 58.75 193 GLY A O 1
ATOM 1545 N N . VAL A 1 194 ? -6.440 -26.904 -19.308 1.00 52.72 194 VAL A N 1
ATOM 1546 C CA . VAL A 1 194 ? -6.542 -26.575 -17.878 1.00 52.72 194 VAL A CA 1
ATOM 1547 C C . VAL A 1 194 ? -7.996 -26.313 -17.495 1.00 52.72 194 VAL A C 1
ATOM 1549 O O . VAL A 1 194 ? -8.575 -25.280 -17.834 1.00 52.72 194 VAL A O 1
ATOM 1552 N N . THR A 1 195 ? -8.600 -27.257 -16.775 1.00 51.72 195 THR A N 1
ATOM 1553 C CA . THR A 1 195 ? -9.943 -27.107 -16.206 1.00 51.72 195 THR A CA 1
ATOM 1554 C C . THR A 1 195 ? -9.933 -26.144 -15.011 1.00 51.72 195 THR A C 1
ATOM 1556 O O . THR A 1 195 ? -9.005 -26.180 -14.199 1.00 51.72 195 THR A O 1
ATOM 1559 N N . PRO A 1 196 ? -10.950 -25.269 -14.864 1.00 44.00 196 PRO A N 1
ATOM 1560 C CA . PRO A 1 196 ? -11.050 -24.381 -13.712 1.00 44.00 196 PRO A CA 1
ATOM 1561 C C . PRO A 1 196 ? -11.146 -25.175 -12.407 1.00 44.00 196 PRO A C 1
ATOM 1563 O O . PRO A 1 196 ? -11.880 -26.159 -12.317 1.00 44.00 196 PRO A O 1
ATOM 1566 N N . LEU A 1 197 ? -10.453 -24.702 -11.375 1.00 40.50 197 LEU A N 1
ATOM 1567 C CA . LEU A 1 197 ? -10.633 -25.186 -10.011 1.00 40.50 197 LEU A CA 1
ATOM 1568 C C . LEU A 1 197 ? -12.056 -24.856 -9.527 1.00 40.50 197 LEU A C 1
ATOM 1570 O O . LEU A 1 197 ? -12.337 -23.708 -9.190 1.00 40.50 197 LEU A O 1
ATOM 1574 N N . GLY A 1 198 ? -12.927 -25.869 -9.464 1.00 39.06 198 GLY A N 1
ATOM 1575 C CA . GLY A 1 198 ? -14.096 -25.870 -8.580 1.00 39.06 198 GLY A CA 1
ATOM 1576 C C . GLY A 1 198 ? -15.402 -26.405 -9.172 1.00 39.06 198 GLY A C 1
ATOM 1577 O O . GLY A 1 198 ? -16.142 -25.662 -9.810 1.00 39.06 198 GLY A O 1
ATOM 1578 N N . SER A 1 199 ? -15.753 -27.645 -8.820 1.00 37.16 199 SER A N 1
ATOM 1579 C CA . SER A 1 199 ? -17.155 -28.022 -8.559 1.00 37.16 199 SER A CA 1
ATOM 1580 C C . SER A 1 199 ? -17.353 -28.677 -7.190 1.00 37.16 199 SER A C 1
ATOM 1582 O O . SER A 1 199 ? -18.434 -28.536 -6.635 1.00 37.16 199 SER A O 1
ATOM 1584 N N . ASP A 1 200 ? -16.322 -29.275 -6.580 1.00 37.81 200 ASP A N 1
ATOM 1585 C CA . ASP A 1 200 ? -16.455 -29.927 -5.272 1.00 37.81 200 ASP A CA 1
ATOM 1586 C C . ASP A 1 200 ? -15.444 -29.395 -4.247 1.00 37.81 200 ASP A C 1
ATOM 1588 O O . ASP A 1 200 ? -14.244 -29.282 -4.495 1.00 37.81 200 ASP A O 1
ATOM 1592 N N . ARG A 1 201 ? -15.977 -28.977 -3.097 1.00 44.88 201 ARG A N 1
ATOM 1593 C CA . ARG A 1 201 ? -15.303 -28.200 -2.047 1.00 44.88 201 ARG A CA 1
ATOM 1594 C C . ARG A 1 201 ? -14.132 -28.937 -1.399 1.00 44.88 201 ARG A C 1
ATOM 1596 O O . ARG A 1 201 ? -14.289 -30.096 -1.037 1.00 44.88 201 ARG A O 1
ATOM 1603 N N . LYS A 1 202 ? -13.079 -28.177 -1.069 1.00 35.03 202 LYS A N 1
ATOM 1604 C CA . LYS A 1 202 ? -12.336 -28.180 0.211 1.00 35.03 202 LYS A CA 1
ATOM 1605 C C . LYS A 1 202 ? -11.437 -26.924 0.273 1.00 35.03 202 LYS A C 1
ATOM 1607 O O . LYS A 1 202 ? -10.934 -26.479 -0.756 1.00 35.03 202 LYS A O 1
ATOM 1612 N N . SER A 1 203 ? -11.363 -26.250 1.420 1.00 46.88 203 SER A N 1
ATOM 1613 C CA . SER A 1 203 ? -10.965 -24.838 1.550 1.00 46.88 203 SER A CA 1
ATOM 1614 C C . SER A 1 203 ? -9.471 -24.601 1.844 1.00 46.88 203 SER A C 1
ATOM 1616 O O . SER A 1 203 ? -8.791 -25.355 2.525 1.00 46.88 203 SER A O 1
ATOM 1618 N N . TYR A 1 204 ? -8.990 -23.448 1.384 1.00 38.06 204 TYR A N 1
ATOM 1619 C CA . TYR A 1 204 ? -7.850 -22.662 1.877 1.00 38.06 204 TYR A CA 1
ATOM 1620 C C . TYR A 1 204 ? -6.414 -23.217 1.753 1.00 38.06 204 TYR A C 1
ATOM 1622 O O . TYR A 1 204 ? -5.571 -22.523 1.203 1.00 38.06 204 TYR A O 1
ATOM 1630 N N . TRP A 1 205 ? -6.096 -24.439 2.167 1.00 34.81 205 TRP A N 1
ATOM 1631 C CA . TRP A 1 205 ? -4.747 -25.028 2.012 1.00 34.81 205 TRP A CA 1
ATOM 1632 C C . TRP A 1 205 ? -4.790 -26.549 1.903 1.00 34.81 205 TRP A C 1
ATOM 1634 O O . TRP A 1 205 ? -3.759 -27.186 2.090 1.00 34.81 205 TRP A O 1
ATOM 1644 N N . GLU A 1 206 ? -5.969 -27.132 1.670 1.00 41.84 206 GLU A N 1
ATOM 1645 C CA . GLU A 1 206 ? -6.484 -28.253 2.472 1.00 41.84 206 GLU A CA 1
ATOM 1646 C C . GLU A 1 206 ? -5.824 -29.630 2.348 1.00 41.84 206 GLU A C 1
ATOM 1648 O O . GLU A 1 206 ? -6.462 -30.640 2.633 1.00 41.84 206 GLU A O 1
ATOM 1653 N N . GLN A 1 207 ? -4.528 -29.692 2.055 1.00 38.38 207 GLN A N 1
ATOM 1654 C CA . GLN A 1 207 ? -3.690 -30.734 2.636 1.00 38.38 207 GLN A CA 1
ATOM 1655 C C . GLN A 1 207 ? -2.217 -30.394 2.945 1.00 38.38 207 GLN A C 1
ATOM 1657 O O . GLN A 1 207 ? -1.523 -31.282 3.422 1.00 38.38 207 GLN A O 1
ATOM 1662 N N . ARG A 1 208 ? -1.746 -29.136 2.848 1.00 38.34 208 ARG A N 1
ATOM 1663 C CA . ARG A 1 208 ? -0.312 -28.750 2.932 1.00 38.34 208 ARG A CA 1
ATOM 1664 C C . ARG A 1 208 ? 0.489 -29.192 1.700 1.00 38.34 208 ARG A C 1
ATOM 1666 O O . ARG A 1 208 ? 0.192 -30.183 1.047 1.00 38.34 208 ARG A O 1
ATOM 1673 N N . ALA A 1 209 ? 1.484 -28.384 1.351 1.00 43.47 209 ALA A N 1
ATOM 1674 C CA . ALA A 1 209 ? 2.260 -28.468 0.121 1.00 43.47 209 ALA A CA 1
ATOM 1675 C C . ALA A 1 209 ? 2.808 -29.875 -0.201 1.00 43.47 209 ALA A C 1
ATOM 1677 O O . ALA A 1 209 ? 3.712 -30.373 0.458 1.00 43.47 209 ALA A O 1
ATOM 1678 N N . THR A 1 210 ? 2.329 -30.447 -1.301 1.00 37.97 210 THR A N 1
ATOM 1679 C CA . THR A 1 210 ? 3.056 -31.413 -2.143 1.00 37.97 210 THR A CA 1
ATOM 1680 C C . THR A 1 210 ? 2.887 -30.959 -3.590 1.00 37.97 210 THR A C 1
ATOM 1682 O O . THR A 1 210 ? 2.206 -31.577 -4.400 1.00 37.97 210 THR A O 1
ATOM 1685 N N . ARG A 1 211 ? 3.427 -29.779 -3.912 1.00 39.59 211 ARG A N 1
ATOM 1686 C CA . ARG A 1 211 ? 3.508 -29.307 -5.298 1.00 39.59 211 ARG A CA 1
ATOM 1687 C C . ARG A 1 211 ? 4.968 -29.248 -5.702 1.00 39.59 211 ARG A C 1
ATOM 1689 O O . ARG A 1 211 ? 5.779 -28.650 -5.003 1.00 39.59 211 ARG A O 1
ATOM 1696 N N . LEU A 1 212 ? 5.265 -29.891 -6.826 1.00 37.72 212 LEU A N 1
ATOM 1697 C CA . LEU A 1 212 ? 6.559 -29.847 -7.485 1.00 37.72 212 LEU A CA 1
ATOM 1698 C C . LEU A 1 212 ? 6.862 -28.389 -7.864 1.00 37.72 212 LEU A C 1
ATOM 1700 O O . LEU A 1 212 ? 6.168 -27.803 -8.695 1.00 37.72 212 LEU A O 1
ATOM 1704 N N . ALA A 1 213 ? 7.869 -27.797 -7.226 1.00 36.06 213 ALA A N 1
ATOM 1705 C CA . ALA A 1 213 ? 8.445 -26.536 -7.665 1.00 36.06 213 ALA A CA 1
ATOM 1706 C C . ALA A 1 213 ? 9.376 -26.836 -8.844 1.00 36.06 213 ALA A C 1
ATOM 1708 O O . ALA A 1 213 ? 10.321 -27.607 -8.689 1.00 36.06 213 ALA A O 1
ATOM 1709 N N . ILE A 1 214 ? 9.104 -26.257 -10.014 1.00 40.25 214 ILE A N 1
ATOM 1710 C CA . ILE A 1 214 ? 10.021 -26.303 -11.157 1.00 40.25 214 ILE A CA 1
ATOM 1711 C C . ILE A 1 214 ? 10.759 -24.959 -11.174 1.00 40.25 214 ILE A C 1
ATOM 1713 O O . ILE A 1 214 ? 10.128 -23.941 -11.471 1.00 40.25 214 ILE A O 1
ATOM 1717 N N . PRO A 1 215 ? 12.056 -24.909 -10.820 1.00 33.09 215 PRO A N 1
ATOM 1718 C CA . PRO A 1 215 ? 12.842 -23.689 -10.932 1.00 33.09 215 PRO A CA 1
ATOM 1719 C C . PRO A 1 215 ? 12.939 -23.270 -12.402 1.00 33.09 215 PRO A C 1
ATOM 1721 O O . PRO A 1 215 ? 13.225 -24.100 -13.263 1.00 33.09 215 PRO A O 1
ATOM 1724 N N . LEU A 1 216 ? 12.758 -21.978 -12.687 1.00 39.06 216 LEU A N 1
ATOM 1725 C CA . LEU A 1 216 ? 12.852 -21.414 -14.043 1.00 39.06 216 LEU A CA 1
ATOM 1726 C C . LEU A 1 216 ? 14.247 -21.568 -14.693 1.00 39.06 216 LEU A C 1
ATOM 1728 O O . LEU A 1 216 ? 14.362 -21.398 -15.902 1.00 39.06 216 LEU A O 1
ATOM 1732 N N . ASN A 1 217 ? 15.278 -21.942 -13.922 1.00 37.44 217 ASN A N 1
ATOM 1733 C CA . ASN A 1 217 ? 16.687 -21.939 -14.337 1.00 37.44 217 ASN A CA 1
ATOM 1734 C C . ASN A 1 217 ? 17.384 -23.316 -14.302 1.00 37.44 217 ASN A C 1
ATOM 1736 O O . ASN A 1 217 ? 18.556 -23.390 -13.933 1.00 37.44 217 ASN A O 1
ATOM 1740 N N . GLN A 1 218 ? 16.723 -24.414 -14.683 1.00 40.06 218 GLN A N 1
ATOM 1741 C CA . GLN A 1 218 ? 17.441 -25.669 -14.964 1.00 40.06 218 GLN A CA 1
ATOM 1742 C C . GLN A 1 218 ? 17.068 -26.279 -16.314 1.00 40.06 218 GLN A C 1
ATOM 1744 O O . GLN A 1 218 ? 15.911 -26.288 -16.733 1.00 40.06 218 GLN A O 1
ATOM 1749 N N . ASP A 1 219 ? 18.103 -26.755 -17.004 1.00 42.34 219 ASP A N 1
ATOM 1750 C CA . ASP A 1 219 ? 18.045 -27.278 -18.360 1.00 42.34 219 ASP A CA 1
ATOM 1751 C C . ASP A 1 219 ? 17.164 -28.538 -18.423 1.00 42.34 219 ASP A C 1
ATOM 1753 O O . ASP A 1 219 ? 17.296 -29.462 -17.620 1.00 42.34 219 ASP A O 1
ATOM 1757 N N . LYS A 1 220 ? 16.247 -28.593 -19.396 1.00 48.84 220 LYS A N 1
ATOM 1758 C CA . LYS A 1 220 ? 15.132 -29.567 -19.461 1.00 48.84 220 LYS A CA 1
ATOM 1759 C C . LYS A 1 220 ? 15.543 -31.042 -19.639 1.00 48.84 220 LYS A C 1
ATOM 1761 O O . LYS A 1 220 ? 14.668 -31.888 -19.805 1.00 48.84 220 LYS A O 1
ATOM 1766 N N . LYS A 1 221 ? 16.837 -31.374 -19.670 1.00 47.09 221 LYS A N 1
ATOM 1767 C CA . LYS A 1 221 ? 17.338 -32.700 -20.076 1.00 47.09 221 LYS A CA 1
ATOM 1768 C C . LYS A 1 221 ? 17.651 -33.675 -18.939 1.00 47.09 221 LYS A C 1
ATOM 1770 O O . LYS A 1 221 ? 17.836 -34.849 -19.237 1.00 47.09 221 LYS A O 1
ATOM 1775 N N . GLU A 1 222 ? 17.671 -33.249 -17.677 1.00 43.91 222 GLU A N 1
ATOM 1776 C CA . GLU A 1 222 ? 18.154 -34.110 -16.575 1.00 43.91 222 GLU A CA 1
ATOM 1777 C C . GLU A 1 222 ? 17.079 -34.601 -15.592 1.00 43.91 222 GLU A C 1
ATOM 1779 O O . GLU A 1 222 ? 17.398 -35.301 -14.634 1.00 43.91 222 GLU A O 1
ATOM 1784 N N . TRP A 1 223 ? 15.794 -34.309 -15.813 1.00 38.75 223 TRP A N 1
ATOM 1785 C CA . TRP A 1 223 ? 14.746 -34.719 -14.873 1.00 38.75 223 TRP A CA 1
ATOM 1786 C C . TRP A 1 223 ? 14.012 -35.996 -15.313 1.00 38.75 223 TRP A C 1
ATOM 1788 O O . TRP A 1 223 ? 13.297 -35.991 -16.316 1.00 38.75 223 TRP A O 1
ATOM 1798 N N . GLN A 1 224 ? 14.141 -37.076 -14.531 1.00 36.78 224 GLN A N 1
ATOM 1799 C CA . GLN A 1 224 ? 13.253 -38.244 -14.592 1.00 36.78 224 GLN A CA 1
ATOM 1800 C C . GLN A 1 224 ? 12.583 -38.477 -13.228 1.00 36.78 224 GLN A C 1
ATOM 1802 O O . GLN A 1 224 ? 13.292 -38.626 -12.231 1.00 36.78 224 GLN A O 1
ATOM 1807 N N . PRO A 1 225 ? 11.241 -38.532 -13.149 1.00 37.66 225 PRO A N 1
ATOM 1808 C CA . PRO A 1 225 ? 10.557 -38.861 -11.908 1.00 37.66 225 PRO A CA 1
ATOM 1809 C C . PRO A 1 225 ? 10.582 -40.372 -11.664 1.00 37.66 225 PRO A C 1
ATOM 1811 O O . PRO A 1 225 ? 10.046 -41.150 -12.452 1.00 37.66 225 PRO A O 1
ATOM 1814 N N . THR A 1 226 ? 11.155 -40.789 -10.538 1.00 37.97 226 THR A N 1
ATOM 1815 C CA . THR A 1 226 ? 10.891 -42.110 -9.962 1.00 37.97 226 THR A CA 1
ATOM 1816 C C . THR A 1 226 ? 9.629 -42.031 -9.115 1.00 37.97 226 THR A C 1
ATOM 1818 O O . THR A 1 226 ? 9.583 -41.281 -8.139 1.00 37.97 226 THR A O 1
ATOM 1821 N N . TYR A 1 227 ? 8.615 -42.804 -9.486 1.00 32.81 227 TYR A N 1
ATOM 1822 C CA . TYR A 1 227 ? 7.429 -43.026 -8.666 1.00 32.81 227 TYR A CA 1
ATOM 1823 C C . TYR A 1 227 ? 7.694 -44.214 -7.733 1.00 32.81 227 TYR A C 1
ATOM 1825 O O . TYR A 1 227 ? 8.185 -45.246 -8.187 1.00 32.81 227 TYR A O 1
ATOM 1833 N N . SER A 1 228 ? 7.392 -44.065 -6.446 1.00 32.34 228 SER A N 1
ATOM 1834 C CA . SER A 1 228 ? 7.236 -45.185 -5.512 1.00 32.34 228 SER A CA 1
ATOM 1835 C C . SER A 1 228 ? 5.764 -45.272 -5.115 1.00 32.34 228 SER A C 1
ATOM 1837 O O . SER A 1 228 ? 5.174 -44.223 -4.843 1.00 32.34 228 SER A O 1
ATOM 1839 N N . ASP A 1 229 ? 5.229 -46.495 -5.134 1.00 37.03 229 ASP A N 1
ATOM 1840 C CA . ASP A 1 229 ? 3.823 -46.865 -4.895 1.00 37.03 229 ASP A CA 1
ATOM 1841 C C . ASP A 1 229 ? 3.205 -46.294 -3.605 1.00 37.03 229 ASP A C 1
ATOM 1843 O O . ASP A 1 229 ? 3.919 -46.208 -2.576 1.00 37.03 229 ASP A O 1
#

Radius of gyration: 20.64 Å; chains: 1; bounding box: 45×75×46 Å